Protein AF-A0A6A6SUR7-F1 (afdb_monomer_lite)

pLDDT: mean 76.6, std 25.68, range [27.95, 98.31]

Foldseek 3Di:
DDDDDDDDDDDDDDDDDDDDDDDDDDDDDDDPPDDDDDDDDDDDDDDDDDDDDDDDDDDDDDDPPDDPPPPPPPDDDDKCCCVQADALQAFQFLFFDDLLNCLLHVVNVLLAQLNLLLCVLQPNALVNSQVSNQVFFDMVPRDDSVNSNCSNVVNNVVCCVPPNDVVSVVSSVQNNPDDRNSSSVSSGDDCVNDVDHDWDWLVSSCRRTPDQQAQDDPVNNHDGLLSVLSVVCVVVVNGAISHPSVQCSVCVVVVHHRDSVVRPD

Secondary structure (DSSP, 8-state):
-------------------------------------------PPPP---------------------------PPPPPSHHHHS--TTBPPPSSPPPHHHHHHH-GGGGGSHHHHHHHHHTT--HHHHHHHHHHHB--SSPP-HHHHHHHHHHHHHHHHHHHHHHHHHHHHHHHHS--HHHHHHHTSPPTTT-S--B--BGGGGGTTB-SPPPTT-TTS-PPPHHHHHHHHHHHHT---BGGGHHHHHHHHHTTPPP-GGGG--

Radius of gyration: 29.99 Å; chains: 1; bounding box: 63×107×70 Å

Organism: NCBI:txid1314788

Structure (mmCIF, N/CA/C/O backbone):
data_AF-A0A6A6SUR7-F1
#
_entry.id   AF-A0A6A6SUR7-F1
#
loop_
_atom_site.group_PDB
_atom_site.id
_atom_site.type_symbol
_atom_site.label_atom_id
_atom_site.label_alt_id
_atom_site.label_comp_id
_atom_site.label_asym_id
_atom_site.label_entity_id
_atom_site.label_seq_id
_atom_site.pdbx_PDB_ins_code
_atom_site.Cartn_x
_atom_site.Cartn_y
_atom_site.Cartn_z
_atom_site.occupancy
_atom_site.B_iso_or_equiv
_atom_site.auth_seq_id
_atom_site.auth_comp_id
_atom_site.auth_asym_id
_atom_site.auth_atom_id
_atom_site.pdbx_PDB_model_num
ATOM 1 N N . MET A 1 1 ? -3.600 43.853 -17.451 1.00 30.23 1 MET A N 1
ATOM 2 C CA . MET A 1 1 ? -2.685 45.001 -17.247 1.00 30.23 1 MET A CA 1
ATOM 3 C C . MET A 1 1 ? -3.441 46.295 -17.520 1.00 30.23 1 MET A C 1
ATOM 5 O O . MET A 1 1 ? -4.141 46.298 -18.528 1.00 30.23 1 MET A O 1
ATOM 9 N N . PRO A 1 2 ? -3.202 47.405 -16.793 1.00 54.31 2 PRO A N 1
ATOM 10 C CA . PRO A 1 2 ? -2.783 47.576 -15.383 1.00 54.31 2 PRO A CA 1
ATOM 11 C C . PRO A 1 2 ? -3.701 48.668 -14.700 1.00 54.31 2 PRO A C 1
ATOM 13 O O . PRO A 1 2 ? -4.775 48.886 -15.262 1.00 54.31 2 PRO A O 1
ATOM 16 N N . PRO A 1 3 ? -3.429 49.311 -13.528 1.00 49.16 3 PRO A N 1
ATOM 17 C CA . PRO A 1 3 ? -2.159 49.893 -13.075 1.00 49.16 3 PRO A CA 1
ATOM 18 C C . PRO A 1 3 ? -1.630 49.372 -11.725 1.00 49.16 3 PRO A C 1
ATOM 20 O O . PRO A 1 3 ? -2.368 48.968 -10.832 1.00 49.16 3 PRO A O 1
ATOM 23 N N . ILE A 1 4 ? -0.303 49.430 -11.633 1.00 45.00 4 ILE A N 1
ATOM 24 C CA . ILE A 1 4 ? 0.562 49.256 -10.465 1.00 45.00 4 ILE A CA 1
ATOM 25 C C . ILE A 1 4 ? 0.838 50.656 -9.905 1.00 45.00 4 ILE A C 1
ATOM 27 O O . ILE A 1 4 ? 1.136 51.551 -10.693 1.00 45.00 4 ILE A O 1
ATOM 31 N N . GLU A 1 5 ? 0.831 50.823 -8.581 1.00 45.81 5 GLU A N 1
ATOM 32 C CA . GLU A 1 5 ? 1.456 51.966 -7.901 1.00 45.81 5 GLU A CA 1
ATOM 33 C C . GLU A 1 5 ? 2.236 51.529 -6.643 1.00 45.81 5 GLU A C 1
ATOM 35 O O . GLU A 1 5 ? 1.987 50.435 -6.130 1.00 45.81 5 GLU A O 1
ATOM 40 N N . PRO A 1 6 ? 3.242 52.318 -6.198 1.00 47.38 6 PRO A N 1
ATOM 41 C CA . PRO A 1 6 ? 4.489 51.753 -5.688 1.00 47.38 6 PRO A CA 1
ATOM 42 C C . PRO A 1 6 ? 4.927 52.255 -4.288 1.00 47.38 6 PRO A C 1
ATOM 44 O O . PRO A 1 6 ? 4.355 53.179 -3.722 1.00 47.38 6 PRO A O 1
ATOM 47 N N . LEU A 1 7 ? 6.057 51.689 -3.838 1.00 36.31 7 LEU A N 1
ATOM 48 C CA . LEU A 1 7 ? 7.043 52.175 -2.851 1.00 36.31 7 LEU A CA 1
ATOM 49 C C . LEU A 1 7 ? 6.748 52.066 -1.342 1.00 36.31 7 LEU A C 1
ATOM 51 O O . LEU A 1 7 ? 5.842 52.674 -0.788 1.00 36.31 7 LEU A O 1
ATOM 55 N N . GLY A 1 8 ? 7.690 51.404 -0.661 1.00 36.56 8 GLY A N 1
ATOM 56 C CA . GLY A 1 8 ? 7.877 51.434 0.788 1.00 36.56 8 GLY A CA 1
ATOM 57 C C . GLY A 1 8 ? 9.208 50.795 1.184 1.00 36.56 8 GLY A C 1
ATOM 58 O O . GLY A 1 8 ? 9.243 49.692 1.709 1.00 36.56 8 GLY A O 1
ATOM 59 N N . ASN A 1 9 ? 10.306 51.474 0.856 1.00 35.75 9 ASN A N 1
ATOM 60 C CA . ASN A 1 9 ? 11.684 51.097 1.163 1.00 35.75 9 ASN A CA 1
ATOM 61 C C . ASN A 1 9 ? 11.993 51.452 2.634 1.00 35.75 9 ASN A C 1
ATOM 63 O O . ASN A 1 9 ? 11.902 52.626 2.989 1.00 35.75 9 ASN A O 1
ATOM 67 N N . ILE A 1 10 ? 12.391 50.490 3.473 1.00 44.06 10 ILE A N 1
ATOM 68 C CA . ILE A 1 10 ? 13.053 50.770 4.758 1.00 44.06 10 ILE A CA 1
ATOM 69 C C . ILE A 1 10 ? 14.356 49.978 4.857 1.00 44.06 10 ILE A C 1
ATOM 71 O O . ILE A 1 10 ? 14.382 48.768 5.052 1.00 44.06 10 ILE A O 1
ATOM 75 N N . HIS A 1 11 ? 15.451 50.716 4.689 1.00 35.34 11 HIS A N 1
ATOM 76 C CA . HIS A 1 11 ? 16.795 50.333 5.093 1.00 35.34 11 HIS A CA 1
ATOM 77 C C . HIS A 1 11 ? 16.916 50.397 6.619 1.00 35.34 11 HIS A C 1
ATOM 79 O O . HIS A 1 11 ? 16.577 51.408 7.232 1.00 35.34 11 HIS A O 1
ATOM 85 N N . GLY A 1 12 ? 17.486 49.343 7.197 1.00 35.00 12 GLY A N 1
ATOM 86 C CA . GLY A 1 12 ? 17.946 49.269 8.579 1.00 35.00 12 GLY A CA 1
ATOM 87 C C . GLY A 1 12 ? 19.091 48.262 8.687 1.00 35.00 12 GLY A C 1
ATOM 88 O O . GLY A 1 12 ? 18.876 47.102 9.006 1.00 35.00 12 GLY A O 1
ATOM 89 N N . THR A 1 13 ? 20.291 48.733 8.348 1.00 34.69 13 THR A N 1
ATOM 90 C CA . THR A 1 13 ? 21.647 48.210 8.644 1.00 34.69 13 THR A CA 1
ATOM 91 C C . THR A 1 13 ? 21.785 47.790 10.123 1.00 34.69 13 THR A C 1
ATOM 93 O O . THR A 1 13 ? 21.131 48.420 10.948 1.00 34.69 13 THR A O 1
ATOM 96 N N . ASN A 1 14 ? 22.622 46.877 10.637 1.00 35.12 14 ASN A N 1
ATOM 97 C CA . ASN A 1 14 ? 23.914 46.218 10.318 1.00 35.12 14 ASN A CA 1
ATOM 98 C C . ASN A 1 14 ? 24.176 45.224 11.516 1.00 35.12 14 ASN A C 1
ATOM 100 O O . ASN A 1 14 ? 23.342 45.212 12.424 1.00 35.12 14 ASN A O 1
ATOM 104 N N . PRO A 1 15 ? 25.357 44.604 11.766 1.00 47.66 15 PRO A N 1
ATOM 105 C CA . PRO A 1 15 ? 26.336 43.880 10.938 1.00 47.66 15 PRO A CA 1
ATOM 106 C C . PRO A 1 15 ? 26.792 42.512 11.549 1.00 47.66 15 PRO A C 1
ATOM 108 O O . PRO A 1 15 ? 26.542 42.213 12.710 1.00 47.66 15 PRO A O 1
ATOM 111 N N . MET A 1 16 ? 27.596 41.776 10.764 1.00 30.48 16 MET A N 1
ATOM 112 C CA . MET A 1 16 ? 28.718 40.889 11.158 1.00 30.48 16 MET A CA 1
ATOM 113 C C . MET A 1 16 ? 28.482 39.658 12.059 1.00 30.48 16 MET A C 1
ATOM 115 O O . MET A 1 16 ? 28.334 39.777 13.268 1.00 30.48 16 MET A O 1
ATOM 119 N N . ALA A 1 17 ? 28.725 38.468 11.496 1.00 35.78 17 ALA A N 1
ATOM 120 C CA . ALA A 1 17 ? 29.928 37.696 11.838 1.00 35.78 17 ALA A CA 1
ATOM 121 C C . ALA A 1 17 ? 30.221 36.631 10.767 1.00 35.78 17 ALA A C 1
ATOM 123 O O . ALA A 1 17 ? 29.355 35.851 10.379 1.00 35.78 17 ALA A O 1
ATOM 124 N N . GLU A 1 18 ? 31.461 36.657 10.296 1.00 32.78 18 GLU A N 1
ATOM 125 C CA . GLU A 1 18 ? 32.098 35.718 9.382 1.00 32.78 18 GLU A CA 1
ATOM 126 C C . GLU A 1 18 ? 32.332 34.358 10.056 1.00 32.78 18 GLU A C 1
ATOM 128 O O . GLU A 1 18 ? 32.737 34.296 11.216 1.00 32.78 18 GLU A O 1
ATOM 133 N N . ALA A 1 19 ? 32.161 33.273 9.302 1.00 33.12 19 ALA A N 1
ATOM 134 C CA . ALA A 1 19 ? 32.898 32.032 9.513 1.00 33.12 19 ALA A CA 1
ATOM 135 C C . ALA A 1 19 ? 33.040 31.324 8.162 1.00 33.12 19 ALA A C 1
ATOM 137 O O . ALA A 1 19 ? 32.148 30.617 7.695 1.00 33.12 19 ALA A O 1
ATOM 138 N N . SER A 1 20 ? 34.174 31.589 7.525 1.00 31.66 20 SER A N 1
ATOM 139 C CA . SER A 1 20 ? 34.771 30.770 6.483 1.00 31.66 20 SER A CA 1
ATOM 140 C C . SER A 1 20 ? 35.063 29.370 7.025 1.00 31.66 20 SER A C 1
ATOM 142 O O . SER A 1 20 ? 35.647 29.219 8.098 1.00 31.66 20 SER A O 1
ATOM 144 N N . PHE A 1 21 ? 34.689 28.346 6.264 1.00 28.98 21 PHE A N 1
ATOM 145 C CA . PHE A 1 21 ? 35.245 27.008 6.415 1.00 28.98 21 PHE A CA 1
ATOM 146 C C . PHE A 1 21 ? 35.504 26.450 5.017 1.00 28.98 21 PHE A C 1
ATOM 148 O O . PHE A 1 21 ? 34.606 25.942 4.348 1.00 28.98 21 PHE A O 1
ATOM 155 N N . ASP A 1 22 ? 36.748 26.622 4.578 1.00 30.77 22 ASP A N 1
ATOM 156 C CA . ASP A 1 22 ? 37.361 25.814 3.535 1.00 30.77 22 ASP A CA 1
ATOM 157 C C . ASP A 1 22 ? 37.464 24.375 4.056 1.00 30.77 22 ASP A C 1
ATOM 159 O O . ASP A 1 22 ? 38.026 24.144 5.129 1.00 30.77 22 ASP A O 1
ATOM 163 N N . ILE A 1 23 ? 36.932 23.407 3.309 1.00 34.41 23 ILE A N 1
ATOM 164 C CA . ILE A 1 23 ? 37.369 22.014 3.418 1.00 34.41 23 ILE A CA 1
ATOM 165 C C . ILE A 1 23 ? 37.665 21.507 2.017 1.00 34.41 23 ILE A C 1
ATOM 167 O O . ILE A 1 23 ? 36.807 21.471 1.135 1.00 34.41 23 ILE A O 1
ATOM 171 N N . ASP A 1 24 ? 38.934 21.151 1.880 1.00 27.95 24 ASP A N 1
ATOM 172 C CA . ASP A 1 24 ? 39.594 20.592 0.725 1.00 27.95 24 ASP A CA 1
ATOM 173 C C . ASP A 1 24 ? 38.913 19.349 0.157 1.00 27.95 24 ASP A C 1
ATOM 175 O O . ASP A 1 24 ? 38.374 18.485 0.856 1.00 27.95 24 ASP A O 1
ATOM 179 N N . ALA A 1 25 ? 39.055 19.254 -1.161 1.00 31.06 25 ALA A N 1
ATOM 180 C CA . ALA A 1 25 ? 38.919 18.041 -1.931 1.00 31.06 25 ALA A CA 1
ATOM 181 C C . ALA A 1 25 ? 39.796 16.920 -1.349 1.00 31.06 25 ALA A C 1
ATOM 183 O O . ALA A 1 25 ? 41.019 17.037 -1.274 1.00 31.06 25 ALA A O 1
ATOM 184 N N . ALA A 1 26 ? 39.163 15.798 -1.022 1.00 31.09 26 ALA A N 1
ATOM 185 C CA . ALA A 1 26 ? 39.823 14.510 -0.931 1.00 31.09 26 ALA A CA 1
ATOM 186 C C . ALA A 1 26 ? 38.950 13.472 -1.636 1.00 31.09 26 ALA A C 1
ATOM 188 O O . ALA A 1 26 ? 37.818 13.187 -1.245 1.00 31.09 26 ALA A O 1
ATOM 189 N N . GLU A 1 27 ? 39.511 12.964 -2.722 1.00 32.00 27 GLU A N 1
ATOM 190 C CA . GLU A 1 27 ? 39.085 11.796 -3.469 1.00 32.00 27 GLU A CA 1
ATOM 191 C C . GLU A 1 27 ? 38.907 10.595 -2.530 1.00 32.00 27 GLU A C 1
ATOM 193 O O . GLU A 1 27 ? 39.762 10.325 -1.685 1.00 32.00 27 GLU A O 1
ATOM 198 N N . ASN A 1 28 ? 37.836 9.823 -2.718 1.00 31.53 28 ASN A N 1
ATOM 199 C CA . ASN A 1 28 ? 37.929 8.386 -2.505 1.00 31.53 28 ASN A CA 1
ATOM 200 C C . ASN A 1 28 ? 36.971 7.653 -3.449 1.00 31.53 28 ASN A C 1
ATOM 202 O O . ASN A 1 28 ? 35.756 7.605 -3.249 1.00 31.53 28 ASN A O 1
ATOM 206 N N . GLU A 1 29 ? 37.565 7.092 -4.498 1.00 30.48 29 GLU A N 1
ATOM 207 C CA . GLU A 1 29 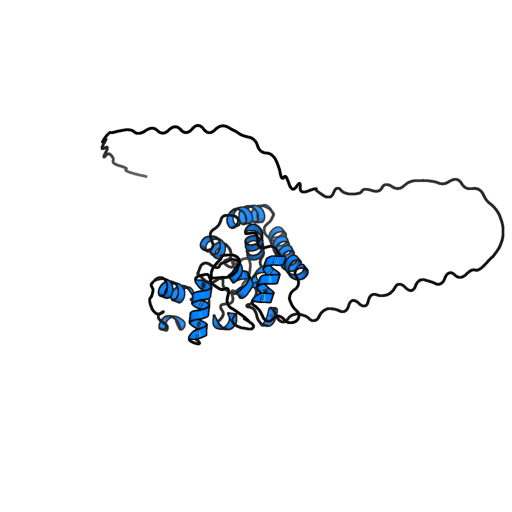? 37.070 5.928 -5.226 1.00 30.48 29 GLU A CA 1
ATOM 208 C C . GLU A 1 29 ? 36.681 4.859 -4.183 1.00 30.48 29 GLU A C 1
ATOM 210 O O . GLU A 1 29 ? 37.401 4.614 -3.224 1.00 30.48 29 GLU A O 1
ATOM 215 N N . SER A 1 30 ? 35.570 4.138 -4.247 1.00 31.64 30 SER A N 1
ATOM 216 C CA . SER A 1 30 ? 35.338 3.068 -5.210 1.00 31.64 30 SER A CA 1
ATOM 217 C C . SER A 1 30 ? 34.157 2.240 -4.683 1.00 31.64 30 SER A C 1
ATOM 219 O O . SER A 1 30 ? 34.233 1.709 -3.582 1.00 31.64 30 SER A O 1
ATOM 221 N N . ASN A 1 31 ? 33.068 2.120 -5.450 1.00 30.36 31 ASN A N 1
ATOM 222 C CA . ASN A 1 31 ? 32.375 0.841 -5.669 1.00 30.36 31 ASN A CA 1
ATOM 223 C C . ASN A 1 31 ? 31.350 1.002 -6.805 1.00 30.36 31 ASN A C 1
ATOM 225 O O . ASN A 1 31 ? 30.139 1.086 -6.599 1.00 30.36 31 ASN A O 1
ATOM 229 N N . SER A 1 32 ? 31.855 1.102 -8.032 1.00 29.17 32 SER A N 1
ATOM 230 C CA . SER A 1 32 ? 31.053 1.039 -9.247 1.00 29.17 32 SER A CA 1
ATOM 231 C C . SER A 1 32 ? 30.593 -0.405 -9.480 1.00 29.17 32 SER A C 1
ATOM 233 O O . SER A 1 32 ? 31.307 -1.239 -10.033 1.00 29.17 32 SER A O 1
ATOM 235 N N . GLY A 1 33 ? 29.362 -0.711 -9.073 1.00 28.16 33 GLY A N 1
ATOM 236 C CA . GLY A 1 33 ? 28.641 -1.890 -9.549 1.00 28.16 33 GLY A CA 1
ATOM 237 C C . GLY A 1 33 ? 28.252 -1.697 -11.014 1.00 28.16 33 GLY A C 1
ATOM 238 O O . GLY A 1 33 ? 27.150 -1.249 -11.315 1.00 28.16 33 GLY A O 1
ATOM 239 N N . VAL A 1 34 ? 29.187 -1.982 -11.920 1.00 32.12 34 VAL A N 1
ATOM 240 C CA . VAL A 1 34 ? 29.018 -1.892 -13.374 1.00 32.12 34 VAL A CA 1
ATOM 241 C C . VAL A 1 34 ? 27.892 -2.821 -13.841 1.00 32.12 34 VAL A C 1
ATOM 243 O O . VAL A 1 34 ? 27.975 -4.043 -13.720 1.00 32.12 34 VAL A O 1
ATOM 246 N N . TYR A 1 35 ? 26.852 -2.230 -14.429 1.00 35.50 35 TYR A N 1
ATOM 247 C CA . TYR A 1 35 ? 25.890 -2.919 -15.282 1.00 35.50 35 TYR A CA 1
ATOM 248 C C . TYR A 1 35 ? 26.589 -3.299 -16.593 1.00 35.50 35 TYR A C 1
ATOM 250 O O . TYR A 1 35 ? 27.027 -2.425 -17.337 1.00 35.50 35 TYR A O 1
ATOM 258 N N . VAL A 1 36 ? 26.712 -4.599 -16.871 1.00 36.09 36 VAL A N 1
ATOM 259 C CA . VAL A 1 36 ? 27.236 -5.111 -18.146 1.00 36.09 36 VAL A CA 1
ATOM 260 C C . VAL A 1 36 ? 26.054 -5.422 -19.074 1.00 36.09 36 VAL A C 1
ATOM 262 O O . VAL A 1 36 ? 25.271 -6.327 -18.765 1.00 36.09 36 VAL A O 1
ATOM 265 N N . PRO A 1 37 ? 25.902 -4.727 -20.216 1.00 34.62 37 PRO A N 1
ATOM 266 C CA . PRO A 1 37 ? 24.943 -5.104 -21.246 1.00 34.62 37 PRO A CA 1
ATOM 267 C C . PRO A 1 37 ? 25.367 -6.419 -21.908 1.00 34.62 37 PRO A C 1
ATOM 269 O O . PRO A 1 37 ? 26.531 -6.626 -22.249 1.00 34.62 37 PRO A O 1
ATOM 272 N N . ARG A 1 38 ? 24.412 -7.329 -22.096 1.00 37.56 38 ARG A N 1
ATOM 273 C CA . ARG A 1 38 ? 24.640 -8.627 -22.737 1.00 37.56 38 ARG A CA 1
ATOM 274 C C . ARG A 1 38 ? 24.727 -8.436 -24.254 1.00 37.56 38 ARG A C 1
ATOM 276 O O . ARG A 1 38 ? 23.695 -8.333 -24.912 1.00 37.56 38 ARG A O 1
ATOM 283 N N . GLU A 1 39 ? 25.945 -8.398 -24.791 1.00 33.00 39 GLU A N 1
ATOM 284 C CA . GLU A 1 39 ? 26.182 -8.432 -26.236 1.00 33.00 39 GLU A CA 1
ATOM 285 C C . GLU A 1 39 ? 25.735 -9.764 -26.860 1.00 33.00 39 GLU A C 1
ATOM 287 O O . GLU A 1 39 ? 25.848 -10.856 -26.293 1.00 33.00 39 GLU A O 1
ATOM 292 N N . SER A 1 40 ? 25.185 -9.616 -28.058 1.00 38.28 40 SER A N 1
ATOM 293 C CA . SER A 1 40 ? 24.730 -10.624 -29.004 1.00 38.28 40 SER A CA 1
ATOM 294 C C . SER A 1 40 ? 25.858 -11.554 -29.454 1.00 38.28 40 SER A C 1
ATOM 296 O O . SER A 1 40 ? 26.825 -11.107 -30.064 1.00 38.28 40 SER A O 1
ATOM 298 N N . PHE A 1 41 ? 25.692 -12.861 -29.241 1.00 34.91 41 PHE A N 1
ATOM 299 C CA . PHE A 1 41 ? 26.523 -13.867 -29.899 1.00 34.91 41 PHE A CA 1
ATOM 300 C C . PHE A 1 41 ? 25.950 -14.201 -31.275 1.00 34.91 41 PHE A C 1
ATOM 302 O O . PHE A 1 41 ? 24.988 -14.959 -31.402 1.00 34.91 41 PHE A O 1
ATOM 309 N N . ASP A 1 42 ? 26.584 -13.621 -32.286 1.00 38.25 42 ASP A N 1
ATOM 310 C CA . ASP A 1 42 ? 26.524 -14.039 -33.679 1.00 38.25 42 ASP A CA 1
ATOM 311 C C . ASP A 1 42 ? 27.524 -15.198 -33.861 1.00 38.25 42 ASP A C 1
ATOM 313 O O . ASP A 1 42 ? 28.715 -15.052 -33.572 1.00 38.25 42 ASP A O 1
ATOM 317 N N . VAL A 1 43 ? 27.056 -16.381 -34.270 1.00 37.44 43 VAL A N 1
ATOM 318 C CA . VAL A 1 43 ? 27.929 -17.532 -34.560 1.00 37.44 43 VAL A CA 1
ATOM 319 C C . VAL A 1 43 ? 27.748 -17.917 -36.018 1.00 37.44 43 VAL A C 1
ATOM 321 O O . VAL A 1 43 ? 26.838 -18.651 -36.402 1.00 37.44 43 VAL A O 1
ATOM 324 N N . SER A 1 44 ? 28.665 -17.386 -36.820 1.00 33.31 44 SER A N 1
ATOM 325 C CA . SER A 1 44 ? 28.880 -17.733 -38.217 1.00 33.31 44 SER A CA 1
ATOM 326 C C . SER A 1 44 ? 29.343 -19.190 -38.370 1.00 33.31 44 SER A C 1
ATOM 328 O O . SER A 1 44 ? 30.075 -19.739 -37.545 1.00 33.31 44 SER A O 1
ATOM 330 N N . SER A 1 45 ? 28.884 -19.818 -39.450 1.00 39.88 45 SER A N 1
ATOM 331 C CA . SER A 1 45 ? 29.156 -21.207 -39.842 1.00 39.88 45 SER A CA 1
ATOM 332 C C . SER A 1 45 ? 30.613 -21.435 -40.282 1.00 39.88 45 SER A C 1
ATOM 334 O O . SER A 1 45 ? 31.187 -20.553 -40.917 1.00 39.88 45 SER A O 1
ATOM 336 N N . PRO A 1 46 ? 31.187 -22.641 -40.109 1.00 43.00 46 PRO A N 1
ATOM 337 C CA . PRO A 1 46 ? 32.387 -23.051 -40.842 1.00 43.00 46 PRO A CA 1
ATOM 338 C C . PRO A 1 46 ? 32.052 -23.954 -42.054 1.00 43.00 46 PRO A C 1
ATOM 340 O O . PRO A 1 46 ? 31.217 -24.855 -41.924 1.00 43.00 46 PRO A O 1
ATOM 343 N N . PRO A 1 47 ? 32.707 -23.791 -43.225 1.00 39.69 47 PRO A N 1
ATOM 344 C CA . PRO A 1 47 ? 32.537 -24.695 -44.358 1.00 39.69 47 PRO A CA 1
ATOM 345 C C . PRO A 1 47 ? 33.658 -25.745 -44.519 1.00 39.69 47 PRO A C 1
ATOM 347 O O . PRO A 1 47 ? 34.836 -25.481 -44.310 1.00 39.69 47 PRO A O 1
ATOM 350 N N . ALA A 1 48 ? 33.206 -26.896 -45.030 1.00 34.94 48 ALA A N 1
ATOM 351 C CA . ALA A 1 48 ? 33.816 -27.858 -45.961 1.00 34.94 48 ALA A CA 1
ATOM 352 C C . ALA A 1 48 ? 35.001 -28.781 -45.563 1.00 34.94 48 ALA A C 1
ATOM 354 O O . ALA A 1 48 ? 36.110 -28.391 -45.225 1.00 34.94 48 ALA A O 1
ATOM 355 N N . THR A 1 49 ? 34.702 -30.069 -45.767 1.00 41.56 49 THR A N 1
ATOM 356 C CA . THR A 1 49 ? 35.467 -31.331 -45.715 1.00 41.56 49 THR A CA 1
ATOM 357 C C . THR A 1 49 ? 36.681 -31.452 -46.651 1.00 41.56 49 THR A C 1
ATOM 359 O O . THR A 1 49 ? 36.718 -30.785 -47.683 1.00 41.56 49 THR A O 1
ATOM 362 N N . PRO A 1 50 ? 37.482 -32.529 -46.475 1.00 41.97 50 PRO A N 1
ATOM 363 C CA . PRO A 1 50 ? 37.738 -33.427 -47.605 1.00 41.97 50 PRO A CA 1
ATOM 364 C C . PRO A 1 50 ? 37.429 -34.914 -47.326 1.00 41.97 50 PRO A C 1
ATOM 366 O O . PRO A 1 50 ? 37.529 -35.428 -46.216 1.00 41.97 50 PRO A O 1
ATOM 369 N N . SER A 1 51 ? 37.034 -35.588 -48.405 1.00 37.84 51 SER A N 1
ATOM 370 C CA . SER A 1 51 ? 36.587 -36.981 -48.543 1.00 37.84 51 SER A CA 1
ATOM 371 C C . SER A 1 51 ? 37.739 -37.924 -48.911 1.00 37.84 51 SER A C 1
ATOM 373 O O . SER A 1 51 ? 38.498 -37.571 -49.803 1.00 37.84 51 SER A O 1
ATOM 375 N N . MET A 1 52 ? 37.798 -39.146 -48.344 1.00 33.84 52 MET A N 1
ATOM 376 C CA . MET A 1 52 ? 38.160 -40.388 -49.070 1.00 33.84 52 MET A CA 1
ATOM 377 C C . MET A 1 52 ? 37.767 -41.688 -48.314 1.00 33.84 52 MET A C 1
ATOM 379 O O . MET A 1 52 ? 38.360 -42.081 -47.321 1.00 33.84 52 MET A O 1
ATOM 383 N N . ARG A 1 53 ? 36.744 -42.363 -48.862 1.00 39.34 53 ARG A N 1
ATOM 384 C CA . ARG A 1 53 ? 36.539 -43.814 -49.132 1.00 39.34 53 ARG A CA 1
ATOM 385 C C . ARG A 1 53 ? 37.382 -44.920 -48.432 1.00 39.34 53 ARG A C 1
ATOM 387 O O . ARG A 1 53 ? 38.548 -45.083 -48.762 1.00 39.34 53 ARG A O 1
ATOM 394 N N . LYS A 1 54 ? 36.664 -45.860 -47.771 1.00 34.34 54 LYS A N 1
ATOM 395 C CA . LYS A 1 54 ? 36.428 -47.315 -48.088 1.00 34.34 54 LYS A CA 1
ATOM 396 C C . LYS A 1 54 ? 36.601 -48.283 -46.890 1.00 34.34 54 LYS A C 1
ATOM 398 O O . LYS A 1 54 ? 37.714 -48.523 -46.454 1.00 34.34 54 LYS A O 1
ATOM 403 N N . GLY A 1 55 ? 35.528 -49.025 -46.563 1.00 31.73 55 GLY A N 1
ATOM 404 C CA . GLY A 1 55 ? 35.614 -50.484 -46.350 1.00 31.73 55 GLY A CA 1
ATOM 405 C C . GLY A 1 55 ? 35.182 -51.103 -45.004 1.00 31.73 55 GLY A C 1
ATOM 406 O O . GLY A 1 55 ? 35.952 -51.118 -44.062 1.00 31.73 55 GLY A O 1
ATOM 407 N N . LYS A 1 56 ? 34.045 -51.822 -45.056 1.00 33.41 56 LYS A N 1
ATOM 408 C CA . LYS A 1 56 ? 33.717 -53.122 -44.407 1.00 33.41 56 LYS A CA 1
ATOM 409 C C . LYS A 1 56 ? 33.318 -53.222 -42.908 1.00 33.41 56 LYS A C 1
ATOM 411 O O . LYS A 1 56 ? 34.146 -53.200 -42.018 1.00 33.41 56 LYS A O 1
ATOM 416 N N . LYS A 1 57 ? 32.046 -53.646 -42.763 1.00 36.09 57 LYS A N 1
ATOM 417 C CA . LYS A 1 57 ? 31.461 -54.716 -41.911 1.00 36.09 57 LYS A CA 1
ATOM 418 C C . LYS A 1 57 ? 31.322 -54.519 -40.385 1.00 36.09 57 LYS A C 1
ATOM 420 O O . LYS A 1 57 ? 32.260 -54.709 -39.635 1.00 36.09 57 LYS A O 1
ATOM 425 N N . SER A 1 58 ? 30.047 -54.381 -39.988 1.00 35.12 58 SER A N 1
ATOM 426 C CA . SER A 1 58 ? 29.338 -55.144 -38.939 1.00 35.12 58 SER A CA 1
ATOM 427 C C . SER A 1 58 ? 29.956 -55.229 -37.538 1.00 35.12 58 SER A C 1
ATOM 429 O O . SER A 1 58 ? 30.792 -56.092 -37.301 1.00 35.12 58 SER A O 1
ATOM 431 N N . PHE A 1 59 ? 29.348 -54.527 -36.577 1.00 38.38 59 PHE A N 1
ATOM 432 C CA . PHE A 1 59 ? 28.876 -55.151 -35.333 1.00 38.38 59 PHE A CA 1
ATOM 433 C C . PHE A 1 59 ? 27.751 -54.299 -34.727 1.00 38.38 59 PHE A C 1
ATOM 435 O O . PHE A 1 59 ? 27.914 -53.100 -34.513 1.00 38.38 59 PHE A O 1
ATOM 442 N N . MET A 1 60 ? 26.582 -54.908 -34.511 1.00 44.09 60 MET A N 1
ATOM 443 C CA . MET A 1 60 ? 25.490 -54.304 -33.753 1.00 44.09 60 MET A CA 1
ATOM 444 C C . MET A 1 60 ? 25.856 -54.356 -32.270 1.00 44.09 60 MET A C 1
ATOM 446 O O . MET A 1 60 ? 25.930 -55.435 -31.690 1.00 44.09 60 MET A O 1
ATOM 450 N N . THR A 1 61 ? 26.036 -53.197 -31.651 1.00 37.78 61 THR A N 1
ATOM 451 C CA . THR A 1 61 ? 25.937 -53.035 -30.200 1.00 37.78 61 THR A CA 1
ATOM 452 C C . THR A 1 61 ? 24.930 -51.925 -29.942 1.00 37.78 61 THR A C 1
ATOM 454 O O . THR A 1 61 ? 25.187 -50.738 -30.121 1.00 37.78 61 THR A O 1
ATOM 457 N N . SER A 1 62 ? 23.713 -52.344 -29.606 1.00 40.44 62 SER A N 1
ATOM 458 C CA . SER A 1 62 ? 22.628 -51.475 -29.171 1.00 40.44 62 SER A CA 1
ATOM 459 C C . SER A 1 62 ? 23.040 -50.759 -27.887 1.00 40.44 62 SER A C 1
ATOM 461 O O . SER A 1 62 ? 23.067 -51.369 -26.817 1.00 40.44 62 SER A O 1
ATOM 463 N N . THR A 1 63 ? 23.352 -49.472 -27.982 1.00 46.19 63 THR A N 1
ATOM 464 C CA . THR A 1 63 ? 23.427 -48.601 -26.812 1.00 46.19 63 THR A CA 1
ATOM 465 C C . THR A 1 63 ? 22.017 -48.451 -26.226 1.00 46.19 63 THR A C 1
ATOM 467 O O . THR A 1 63 ? 21.055 -48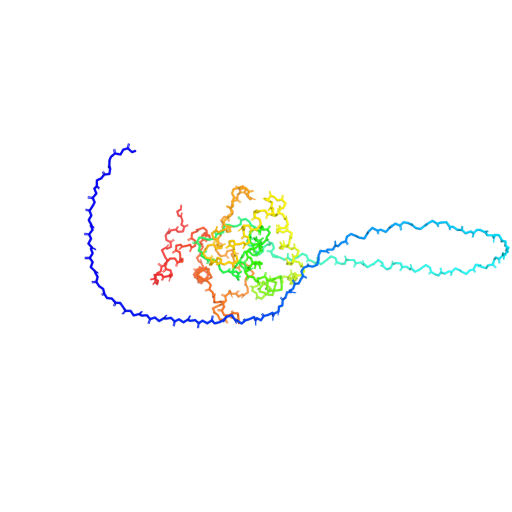.234 -26.975 1.00 46.19 63 THR A O 1
ATOM 470 N N . PRO A 1 64 ? 21.830 -48.615 -24.905 1.00 44.22 64 PRO A N 1
ATOM 471 C CA . PRO A 1 64 ? 20.527 -48.405 -24.300 1.00 44.22 64 PRO A CA 1
ATOM 472 C C . PRO A 1 64 ? 20.181 -46.920 -24.419 1.00 44.22 64 PRO A C 1
ATOM 474 O O . PRO A 1 64 ? 20.918 -46.058 -23.950 1.00 44.22 64 PRO A O 1
ATOM 477 N N . LYS A 1 65 ? 19.058 -46.624 -25.084 1.00 47.78 65 LYS A N 1
ATOM 478 C CA . LYS A 1 65 ? 18.470 -45.283 -25.131 1.00 47.78 65 LYS A CA 1
ATOM 479 C C . LYS A 1 65 ? 18.262 -44.807 -23.694 1.00 47.78 65 LYS A C 1
ATOM 481 O O . LYS A 1 65 ? 17.392 -45.336 -23.001 1.00 47.78 65 LYS A O 1
ATOM 486 N N . GLU A 1 66 ? 19.043 -43.820 -23.266 1.00 51.53 66 GLU A N 1
ATOM 487 C CA . GLU A 1 66 ? 18.783 -43.074 -22.040 1.00 51.53 66 GLU A CA 1
ATOM 488 C C . GLU A 1 66 ? 17.350 -42.547 -22.107 1.00 51.53 66 GLU A C 1
ATOM 490 O O . GLU A 1 66 ? 16.983 -41.724 -22.953 1.00 51.53 66 GLU A O 1
ATOM 495 N N . LYS A 1 67 ? 16.498 -43.104 -21.247 1.00 50.66 67 LYS A N 1
ATOM 496 C CA . LYS A 1 67 ? 15.141 -42.617 -21.051 1.00 50.66 67 LYS A CA 1
ATOM 497 C C . LYS A 1 67 ? 15.280 -41.206 -20.495 1.00 50.66 67 LYS A C 1
ATOM 499 O O . LYS A 1 67 ? 15.670 -41.047 -19.344 1.00 50.66 67 LYS A O 1
ATOM 504 N N . LYS A 1 68 ? 14.973 -40.192 -21.311 1.00 50.69 68 LYS A N 1
ATOM 505 C CA . LYS A 1 68 ? 14.781 -38.818 -20.837 1.00 50.69 68 LYS A CA 1
ATOM 506 C C . LYS A 1 68 ? 13.785 -38.880 -19.682 1.00 50.69 68 LYS A C 1
ATOM 508 O O . LYS A 1 68 ? 12.614 -39.192 -19.897 1.00 50.69 68 LYS A O 1
ATOM 513 N N . ALA A 1 69 ? 14.273 -38.667 -18.465 1.00 48.34 69 ALA A N 1
ATOM 514 C CA . ALA A 1 69 ? 13.431 -38.556 -17.294 1.00 48.34 69 ALA A CA 1
ATOM 515 C C . ALA A 1 69 ? 12.536 -37.334 -17.514 1.00 48.34 69 ALA A C 1
ATOM 517 O O . ALA A 1 69 ? 13.001 -36.197 -17.512 1.00 48.34 69 ALA A O 1
ATOM 518 N N . TYR A 1 70 ? 11.256 -37.577 -17.786 1.00 53.66 70 TYR A N 1
ATOM 519 C CA . TYR A 1 70 ? 10.245 -36.538 -17.709 1.00 53.66 70 TYR A CA 1
ATOM 520 C C . TYR A 1 70 ? 10.138 -36.162 -16.236 1.00 53.66 70 TYR A C 1
ATOM 522 O O . TYR A 1 70 ? 9.507 -36.871 -15.452 1.00 53.66 70 TYR A O 1
ATOM 530 N N . THR A 1 71 ? 10.806 -35.081 -15.842 1.00 52.59 71 THR A N 1
ATOM 531 C CA . THR A 1 71 ? 10.595 -34.476 -14.533 1.00 52.59 71 THR A CA 1
ATOM 532 C C . THR A 1 71 ? 9.139 -34.033 -14.497 1.00 52.59 71 THR A C 1
ATOM 534 O O . THR A 1 71 ? 8.759 -33.061 -15.151 1.00 52.59 71 THR A O 1
ATOM 537 N N . MET A 1 72 ? 8.299 -34.801 -13.804 1.00 51.28 72 MET A N 1
ATOM 538 C CA . MET A 1 72 ? 6.910 -34.442 -13.542 1.00 51.28 72 MET A CA 1
ATOM 539 C C . MET A 1 72 ? 6.937 -33.128 -12.758 1.00 51.28 72 MET A C 1
ATOM 541 O O . MET A 1 72 ? 7.245 -33.105 -11.568 1.00 51.28 72 MET A O 1
ATOM 545 N N . LEU A 1 73 ? 6.703 -32.014 -13.455 1.00 56.12 73 LEU A N 1
ATOM 546 C CA . LEU A 1 73 ? 6.541 -30.693 -12.859 1.00 56.12 73 LEU A CA 1
ATOM 547 C C . LEU A 1 73 ? 5.263 -30.722 -12.020 1.00 56.12 73 LEU A C 1
ATOM 549 O O . LEU A 1 73 ? 4.170 -30.445 -12.516 1.00 56.12 73 LEU A O 1
ATOM 553 N N . ASN A 1 74 ? 5.397 -31.084 -10.746 1.00 60.16 74 ASN A N 1
ATOM 554 C CA . ASN A 1 74 ? 4.322 -30.937 -9.778 1.00 60.16 74 ASN A CA 1
ATOM 555 C C . ASN A 1 74 ? 4.012 -29.443 -9.649 1.00 60.16 74 ASN A C 1
ATOM 557 O O . ASN A 1 74 ? 4.785 -28.677 -9.070 1.00 60.16 74 ASN A O 1
ATOM 561 N N . LYS A 1 75 ? 2.885 -29.020 -10.230 1.00 67.06 75 LYS A N 1
ATOM 562 C CA . LYS A 1 75 ? 2.373 -27.659 -10.066 1.00 67.06 75 LYS A CA 1
ATOM 563 C C . LYS A 1 75 ? 2.057 -27.461 -8.585 1.00 67.06 75 LYS A C 1
ATOM 565 O O . LYS A 1 75 ? 1.223 -28.170 -8.027 1.00 67.06 75 LYS A O 1
ATOM 570 N N . ARG A 1 76 ? 2.752 -26.518 -7.946 1.00 68.25 76 ARG A N 1
ATOM 571 C CA . ARG A 1 76 ? 2.490 -26.133 -6.555 1.00 68.25 76 ARG A CA 1
ATOM 572 C C . ARG A 1 76 ? 1.036 -25.673 -6.424 1.00 68.25 76 ARG A C 1
ATOM 574 O O . ARG A 1 76 ? 0.508 -25.037 -7.336 1.00 68.25 76 ARG A O 1
ATOM 581 N N . LYS A 1 77 ? 0.405 -25.984 -5.290 1.00 75.38 77 LYS A N 1
ATOM 582 C CA . LYS A 1 77 ? -0.937 -25.494 -4.957 1.00 75.38 77 LYS A CA 1
ATOM 583 C C . LYS A 1 77 ? -0.947 -23.961 -4.992 1.00 75.38 77 LYS A C 1
ATOM 585 O O . LYS A 1 77 ? -0.006 -23.327 -4.512 1.00 75.38 77 LYS A O 1
ATOM 590 N N . THR A 1 78 ? -1.988 -23.384 -5.582 1.00 78.12 78 THR A N 1
ATOM 591 C CA . THR A 1 78 ? -2.217 -21.936 -5.599 1.00 78.12 78 THR A CA 1
ATOM 592 C C . THR A 1 78 ? -2.380 -21.437 -4.163 1.00 78.12 78 THR A C 1
ATOM 594 O O . THR A 1 78 ? -3.081 -22.071 -3.376 1.00 78.12 78 THR A O 1
ATOM 597 N N . HIS A 1 79 ? -1.715 -20.336 -3.813 1.00 80.94 79 HIS A N 1
ATOM 598 C CA . HIS A 1 79 ? -1.842 -19.718 -2.491 1.00 80.94 79 HIS A CA 1
ATOM 599 C C . HIS A 1 79 ? -3.197 -19.015 -2.326 1.00 80.94 79 HIS A C 1
ATOM 601 O O . HIS A 1 79 ? -3.839 -18.643 -3.308 1.00 80.94 79 HIS A O 1
ATOM 607 N N . ASN A 1 80 ? -3.603 -18.785 -1.079 1.00 84.56 80 ASN A N 1
ATOM 608 C CA . ASN A 1 80 ? -4.861 -18.131 -0.699 1.00 84.56 80 ASN A CA 1
ATOM 609 C C . ASN A 1 80 ? -4.836 -16.585 -0.739 1.00 84.56 80 ASN A C 1
ATOM 611 O O . ASN A 1 80 ? -5.889 -15.976 -0.560 1.00 84.56 80 ASN A O 1
ATOM 615 N N . LEU A 1 81 ? -3.690 -15.943 -1.016 1.00 82.50 81 LEU A N 1
ATOM 616 C CA . LEU A 1 81 ? -3.527 -14.473 -0.970 1.00 82.50 81 LEU A CA 1
ATOM 617 C C . LEU A 1 81 ? -4.594 -13.680 -1.730 1.00 82.50 81 LEU A C 1
ATOM 619 O O . LEU A 1 81 ? -5.070 -12.667 -1.232 1.00 82.50 81 LEU A O 1
ATOM 623 N N . THR A 1 82 ? -4.987 -14.127 -2.926 1.00 80.50 82 THR A N 1
ATOM 624 C CA . THR A 1 82 ? -5.985 -13.415 -3.743 1.00 80.50 82 THR A CA 1
ATOM 625 C C . THR A 1 82 ? -7.354 -13.343 -3.063 1.00 80.50 82 THR A C 1
ATOM 627 O O . THR A 1 82 ? -8.111 -12.424 -3.336 1.00 80.50 82 THR A O 1
ATOM 630 N N . SER A 1 83 ? -7.667 -14.294 -2.178 1.00 82.81 83 SER A N 1
ATOM 631 C CA . SER A 1 83 ? -8.937 -14.333 -1.442 1.00 82.81 83 SER A CA 1
ATOM 632 C C . SER A 1 83 ? -8.890 -13.646 -0.077 1.00 82.81 83 SER A C 1
ATOM 634 O O . SER A 1 83 ? -9.938 -13.322 0.471 1.00 82.81 83 SER A O 1
ATOM 636 N N . THR A 1 84 ? -7.697 -13.449 0.491 1.00 90.19 84 THR A N 1
ATOM 637 C CA . THR A 1 84 ? -7.531 -12.888 1.842 1.00 90.19 84 THR A CA 1
ATOM 638 C C . THR A 1 84 ? -7.127 -11.423 1.834 1.00 90.19 84 THR A C 1
ATOM 640 O O . THR A 1 84 ? -7.313 -10.749 2.837 1.00 90.19 84 THR A O 1
ATOM 643 N N . LEU A 1 85 ? -6.547 -10.935 0.738 1.00 93.62 85 LEU A N 1
ATOM 644 C CA . LEU A 1 85 ? -6.100 -9.554 0.617 1.00 93.62 85 LEU A CA 1
ATOM 645 C C . LEU A 1 85 ? -7.019 -8.736 -0.288 1.00 93.62 85 LEU A C 1
ATOM 647 O O . LEU A 1 85 ? -7.633 -9.306 -1.195 1.00 93.62 85 LEU A O 1
ATOM 651 N N . PRO A 1 86 ? -7.052 -7.406 -0.099 1.00 94.88 86 PRO A N 1
ATOM 652 C CA . PRO A 1 86 ? -7.786 -6.496 -0.965 1.00 94.88 86 PRO A CA 1
ATOM 653 C C . PRO A 1 86 ? -7.475 -6.709 -2.448 1.00 94.88 86 PRO A C 1
ATOM 655 O O . PRO A 1 86 ? -6.345 -7.077 -2.793 1.00 94.88 86 PRO A O 1
ATOM 658 N N . PRO A 1 87 ? -8.443 -6.485 -3.346 1.00 95.50 87 PRO A N 1
ATOM 659 C CA . PRO A 1 87 ? -8.199 -6.438 -4.781 1.00 95.50 87 PRO A CA 1
ATOM 660 C C . PRO A 1 87 ? -7.102 -5.443 -5.198 1.00 95.50 87 PRO A C 1
ATOM 662 O O . PRO A 1 87 ? -6.712 -4.542 -4.465 1.00 95.50 87 PRO A O 1
ATOM 665 N N . VAL A 1 88 ? -6.604 -5.597 -6.430 1.00 96.12 88 VAL A N 1
ATOM 666 C CA . VAL A 1 88 ? -5.524 -4.758 -6.993 1.00 96.12 88 VAL A CA 1
ATOM 667 C C . VAL A 1 88 ? -5.897 -3.270 -7.053 1.00 96.12 88 VAL A C 1
ATOM 669 O O . VAL A 1 88 ? -5.033 -2.419 -6.857 1.00 96.12 88 VAL A O 1
ATOM 672 N N . PHE A 1 89 ? -7.168 -2.971 -7.334 1.00 96.50 89 PHE A N 1
ATOM 673 C CA . PHE A 1 89 ? -7.703 -1.616 -7.504 1.00 96.50 89 PHE A CA 1
ATOM 674 C C . PHE A 1 89 ? -8.538 -1.163 -6.300 1.00 96.50 89 PHE A C 1
ATOM 676 O O . PHE A 1 89 ? -9.494 -0.405 -6.439 1.00 96.50 89 PHE A O 1
ATOM 683 N N . THR A 1 90 ? -8.186 -1.645 -5.106 1.00 96.75 90 THR A N 1
ATOM 684 C CA . THR A 1 90 ? -8.714 -1.076 -3.866 1.00 96.75 90 THR A CA 1
ATOM 685 C C . THR A 1 90 ? -8.223 0.357 -3.693 1.00 96.75 90 THR A C 1
ATOM 687 O O . THR A 1 90 ? -7.055 0.653 -3.963 1.00 96.75 90 THR A O 1
ATOM 690 N N . GLN A 1 91 ? -9.114 1.233 -3.233 1.00 95.62 91 GLN A N 1
ATOM 691 C CA . GLN A 1 91 ? -8.821 2.635 -2.979 1.00 95.62 91 GLN A CA 1
ATOM 692 C C . GLN A 1 91 ? -7.588 2.800 -2.083 1.00 95.62 91 GLN A C 1
ATOM 694 O O . GLN A 1 91 ? -7.453 2.150 -1.047 1.00 95.62 91 GLN A O 1
ATOM 699 N N . VAL A 1 92 ? -6.683 3.693 -2.486 1.00 96.12 92 VAL A N 1
ATOM 700 C CA . VAL A 1 92 ? -5.559 4.095 -1.636 1.00 96.12 92 VAL A CA 1
ATOM 701 C C . VAL A 1 92 ? -6.107 5.036 -0.559 1.00 96.12 92 VAL A C 1
ATOM 703 O O . VAL A 1 92 ? -6.770 6.016 -0.911 1.00 96.12 92 VAL A O 1
ATOM 706 N N . PRO A 1 93 ? -5.880 4.753 0.735 1.00 96.25 93 PRO A N 1
ATOM 707 C CA . PRO A 1 93 ? -6.411 5.577 1.809 1.00 96.25 93 PRO A CA 1
ATOM 708 C C . PRO A 1 93 ? -5.801 6.981 1.786 1.00 96.25 93 PRO A C 1
ATOM 710 O O . PRO A 1 93 ? -4.629 7.156 1.459 1.00 96.25 93 PRO A O 1
ATOM 713 N N . ALA A 1 94 ? -6.585 7.983 2.187 1.00 94.62 94 ALA A N 1
ATOM 714 C CA . ALA A 1 94 ? -6.154 9.382 2.265 1.00 94.62 94 ALA A CA 1
ATOM 715 C C . ALA A 1 94 ? -5.301 9.674 3.519 1.00 94.62 94 ALA A C 1
ATOM 717 O O . ALA A 1 94 ? -5.512 10.665 4.215 1.00 94.62 94 ALA A O 1
ATOM 718 N N . VAL A 1 95 ? -4.361 8.782 3.833 1.00 95.88 95 VAL A N 1
ATOM 719 C CA . VAL A 1 95 ? -3.376 8.929 4.910 1.00 95.88 95 VAL A CA 1
ATOM 720 C C . VAL A 1 95 ? -2.030 8.381 4.438 1.00 95.88 95 VAL A C 1
ATOM 722 O O . VAL A 1 95 ? -2.024 7.448 3.634 1.00 95.88 95 VAL A O 1
ATOM 725 N N . PRO A 1 96 ? -0.892 8.901 4.931 1.00 96.00 96 PRO A N 1
ATOM 726 C CA . PRO A 1 96 ? 0.416 8.363 4.578 1.00 96.00 96 PRO A CA 1
ATOM 727 C C . PRO A 1 96 ? 0.517 6.876 4.931 1.00 96.00 96 PRO A C 1
ATOM 729 O O . PRO A 1 96 ? 0.249 6.480 6.068 1.00 96.00 96 PRO A O 1
ATOM 732 N N . LEU A 1 97 ? 0.905 6.070 3.945 1.00 96.44 97 LEU A N 1
ATOM 733 C CA . LEU A 1 97 ? 1.242 4.665 4.118 1.00 96.44 97 LEU A CA 1
ATOM 734 C C . LEU A 1 97 ? 2.753 4.515 4.170 1.00 96.44 97 LEU A C 1
ATOM 736 O O . LEU A 1 97 ? 3.449 5.074 3.326 1.00 96.44 97 LEU A O 1
ATOM 740 N N . THR A 1 98 ? 3.249 3.688 5.078 1.00 95.12 98 THR A N 1
ATOM 741 C CA . THR A 1 98 ? 4.622 3.180 5.011 1.00 95.12 98 THR A CA 1
ATOM 742 C C . THR A 1 98 ? 4.727 2.078 3.952 1.00 95.12 98 THR A C 1
ATOM 744 O O . THR A 1 98 ? 3.753 1.399 3.609 1.00 95.12 98 THR A O 1
ATOM 747 N N . ASP A 1 99 ? 5.938 1.820 3.465 1.00 95.50 99 ASP A N 1
ATOM 748 C CA . ASP A 1 99 ? 6.179 0.723 2.519 1.00 95.50 99 ASP A CA 1
ATOM 749 C C . ASP A 1 99 ? 5.829 -0.654 3.119 1.00 95.50 99 ASP A C 1
ATOM 751 O O . ASP A 1 99 ? 5.311 -1.536 2.428 1.00 95.50 99 ASP A O 1
ATOM 755 N N . LYS A 1 100 ? 6.026 -0.820 4.434 1.00 95.06 100 LYS A N 1
ATOM 756 C CA . LYS A 1 100 ? 5.636 -2.030 5.167 1.00 95.06 100 LYS A CA 1
ATOM 757 C C . LYS A 1 100 ? 4.121 -2.223 5.175 1.00 95.06 100 LYS A C 1
ATOM 759 O O . LYS A 1 100 ? 3.643 -3.331 4.931 1.00 95.06 100 LYS A O 1
ATOM 764 N N . GLU A 1 101 ? 3.358 -1.158 5.402 1.00 96.12 101 GLU A N 1
ATOM 765 C CA . GLU A 1 101 ? 1.892 -1.198 5.365 1.00 96.12 101 GLU A CA 1
ATOM 766 C C . GLU A 1 101 ? 1.366 -1.571 3.979 1.00 96.12 101 GLU A C 1
ATOM 768 O O . GLU A 1 101 ? 0.407 -2.337 3.879 1.00 96.12 101 GLU A O 1
ATOM 773 N N . ILE A 1 102 ? 2.023 -1.126 2.905 1.00 96.94 102 ILE A N 1
ATOM 774 C CA . ILE A 1 102 ? 1.677 -1.553 1.543 1.00 96.94 102 ILE A CA 1
ATOM 775 C C . ILE A 1 102 ? 1.860 -3.063 1.390 1.00 96.94 102 ILE A C 1
ATOM 777 O O . ILE A 1 102 ? 0.969 -3.739 0.874 1.00 96.94 102 ILE A O 1
ATOM 781 N N . VAL A 1 103 ? 2.985 -3.611 1.854 1.00 96.44 103 VAL A N 1
ATOM 782 C CA . VAL A 1 103 ? 3.245 -5.055 1.776 1.00 96.44 103 VAL A CA 1
ATOM 783 C C . VAL A 1 103 ? 2.232 -5.845 2.602 1.00 96.44 103 VAL A C 1
ATOM 785 O O . VAL A 1 103 ? 1.721 -6.861 2.131 1.00 96.44 103 VAL A O 1
ATOM 788 N N . VAL A 1 104 ? 1.910 -5.385 3.811 1.00 95.69 104 VAL A N 1
ATOM 789 C CA . VAL A 1 104 ? 1.022 -6.113 4.723 1.00 95.69 104 VAL A CA 1
ATOM 790 C C . VAL A 1 104 ? -0.442 -5.990 4.310 1.00 95.69 104 VAL A C 1
ATOM 792 O O . VAL A 1 104 ? -1.139 -7.003 4.271 1.00 95.69 104 VAL A O 1
ATOM 795 N N . TYR A 1 105 ? -0.937 -4.795 3.992 1.00 96.94 105 TYR A N 1
ATOM 796 C CA . TYR A 1 105 ? -2.361 -4.547 3.739 1.00 96.94 105 TYR A CA 1
ATOM 797 C C . TYR A 1 105 ? -2.743 -4.565 2.261 1.00 96.94 105 TYR A C 1
ATOM 799 O O . TYR A 1 105 ? -3.840 -5.005 1.933 1.00 96.94 105 TYR A O 1
ATOM 807 N N . PHE A 1 106 ? -1.839 -4.170 1.364 1.00 97.31 106 PHE A N 1
ATOM 808 C CA . PHE A 1 106 ? -2.142 -3.916 -0.048 1.00 97.31 106 PHE A CA 1
ATOM 809 C C . PHE A 1 106 ? -1.251 -4.718 -1.009 1.00 97.31 106 PHE A C 1
ATOM 811 O O . PHE A 1 106 ? -0.997 -4.296 -2.136 1.00 97.31 106 PHE A O 1
ATOM 818 N N . PHE A 1 107 ? -0.790 -5.909 -0.610 1.00 97.31 107 PHE A N 1
ATOM 819 C CA . PHE A 1 107 ? 0.143 -6.709 -1.416 1.00 97.31 107 PHE A CA 1
ATOM 820 C C . PHE A 1 107 ? -0.332 -6.962 -2.861 1.00 97.31 107 PHE A C 1
ATOM 822 O O . PHE A 1 107 ? 0.464 -7.053 -3.799 1.00 97.31 107 PHE A O 1
ATOM 829 N N . ASN A 1 108 ? -1.642 -7.109 -3.079 1.00 96.88 108 ASN A N 1
ATOM 830 C CA . ASN A 1 108 ? -2.174 -7.335 -4.422 1.00 96.88 108 ASN A CA 1
ATOM 831 C C . ASN A 1 108 ? -1.945 -6.128 -5.344 1.00 96.88 108 ASN A C 1
ATOM 833 O O . ASN A 1 108 ? -1.690 -6.338 -6.539 1.00 96.88 108 ASN A O 1
ATOM 837 N N . SER A 1 109 ? -1.920 -4.915 -4.788 1.00 97.31 109 SER A N 1
ATOM 838 C CA . SER A 1 109 ? -1.645 -3.658 -5.488 1.00 97.31 109 SER A CA 1
ATOM 839 C C . SER A 1 109 ? -0.232 -3.584 -6.061 1.00 97.31 109 SER A C 1
ATOM 841 O O . SER A 1 109 ? -0.019 -2.812 -6.984 1.00 97.31 109 SER A O 1
ATOM 843 N N . LEU A 1 110 ? 0.709 -4.454 -5.662 1.00 97.50 110 LEU A N 1
ATOM 844 C CA . LEU A 1 110 ? 2.011 -4.594 -6.345 1.00 97.50 110 LEU A CA 1
ATOM 845 C C . LEU A 1 110 ? 1.860 -5.026 -7.813 1.00 97.50 110 LEU A C 1
ATOM 847 O O . LEU A 1 110 ? 2.803 -4.939 -8.589 1.00 97.50 110 LEU A O 1
ATOM 851 N N . SER A 1 111 ? 0.680 -5.494 -8.226 1.00 96.62 111 SER A N 1
ATOM 852 C CA . SER A 1 111 ? 0.395 -5.733 -9.647 1.00 96.62 111 SER A CA 1
ATOM 853 C C . SER A 1 111 ? 0.258 -4.429 -10.449 1.00 96.62 111 SER A C 1
ATOM 855 O O . SER A 1 111 ? 0.291 -4.485 -11.679 1.00 96.62 111 SER A O 1
ATOM 857 N N . ARG A 1 112 ? 0.119 -3.279 -9.773 1.00 97.44 112 ARG A N 1
ATOM 858 C CA . ARG A 1 112 ? 0.181 -1.943 -10.368 1.00 97.44 112 ARG A CA 1
ATOM 859 C C . ARG A 1 112 ? 1.643 -1.495 -10.483 1.00 97.44 112 ARG A C 1
ATOM 861 O O . ARG A 1 112 ? 2.395 -1.643 -9.512 1.00 97.44 112 ARG A O 1
ATOM 868 N N . PRO A 1 113 ? 2.062 -0.934 -11.631 1.00 97.75 113 PRO A N 1
ATOM 869 C CA . PRO A 1 113 ? 3.461 -0.577 -11.859 1.00 97.75 113 PRO A CA 1
ATOM 870 C C . PRO A 1 113 ? 3.989 0.442 -10.840 1.00 97.75 113 PRO A C 1
ATOM 872 O O . PRO A 1 113 ? 5.043 0.213 -10.255 1.00 97.75 113 PRO A O 1
ATOM 875 N N . ILE A 1 114 ? 3.213 1.489 -10.541 1.00 97.88 114 ILE A N 1
ATOM 876 C CA . ILE A 1 114 ? 3.598 2.555 -9.604 1.00 97.88 114 ILE A CA 1
ATOM 877 C C . ILE A 1 114 ? 3.900 2.053 -8.189 1.00 97.88 114 ILE A C 1
ATOM 879 O O . ILE A 1 114 ? 4.879 2.465 -7.574 1.00 97.88 114 ILE A O 1
ATOM 883 N N . VAL A 1 115 ? 3.116 1.091 -7.700 1.00 98.25 115 VAL A N 1
ATOM 884 C CA . VAL A 1 115 ? 3.293 0.511 -6.362 1.00 98.25 115 VAL A CA 1
ATOM 885 C C . VAL A 1 115 ? 4.557 -0.348 -6.308 1.00 98.25 115 VAL A C 1
ATOM 887 O O . VAL A 1 115 ? 5.312 -0.289 -5.340 1.00 98.25 115 VAL A O 1
ATOM 890 N N . SER A 1 116 ? 4.822 -1.124 -7.364 1.00 98.31 116 SER A N 1
ATOM 891 C CA . SER A 1 116 ? 6.064 -1.901 -7.468 1.00 98.31 116 SER A CA 1
ATOM 892 C C . SER A 1 116 ? 7.304 -1.014 -7.581 1.00 98.31 116 SER A C 1
ATOM 894 O O . SER A 1 116 ? 8.315 -1.325 -6.952 1.00 98.31 116 SER A O 1
ATOM 896 N N . ILE A 1 117 ? 7.233 0.076 -8.355 1.00 98.19 117 ILE A N 1
ATOM 897 C CA . ILE A 1 117 ? 8.334 1.041 -8.497 1.00 98.19 117 ILE A CA 1
ATOM 898 C C . ILE A 1 117 ? 8.622 1.702 -7.151 1.00 98.19 117 ILE A C 1
ATOM 900 O O . ILE A 1 117 ? 9.773 1.687 -6.728 1.00 98.19 117 ILE A O 1
ATOM 904 N N . ARG A 1 118 ? 7.588 2.171 -6.437 1.00 97.81 118 ARG A N 1
ATOM 905 C CA . ARG A 1 118 ? 7.737 2.769 -5.101 1.00 97.81 118 ARG A CA 1
ATOM 906 C C . ARG A 1 118 ? 8.550 1.884 -4.170 1.00 97.81 118 ARG A C 1
ATOM 908 O O . ARG A 1 118 ? 9.528 2.345 -3.594 1.00 97.81 118 ARG A O 1
ATOM 915 N N . LEU A 1 119 ? 8.154 0.618 -4.034 1.00 97.62 119 LEU A N 1
ATOM 916 C CA . LEU A 1 119 ? 8.856 -0.312 -3.155 1.00 97.62 119 LEU A CA 1
ATOM 917 C C . LEU A 1 119 ? 10.321 -0.480 -3.588 1.00 97.62 119 LEU A C 1
ATOM 919 O O . LEU A 1 119 ? 11.223 -0.391 -2.761 1.00 97.62 119 LEU A O 1
ATOM 923 N N . TYR A 1 120 ? 10.579 -0.673 -4.881 1.00 97.12 120 TYR A N 1
ATOM 924 C CA . TYR A 1 120 ? 11.937 -0.912 -5.375 1.00 97.12 120 TYR A CA 1
ATOM 925 C C . TYR A 1 120 ? 12.862 0.297 -5.198 1.00 97.12 120 TYR A C 1
ATOM 927 O O . TYR A 1 120 ? 13.985 0.117 -4.727 1.00 97.12 120 TYR A O 1
ATOM 935 N N . GLU A 1 121 ? 12.396 1.504 -5.523 1.00 97.06 121 GLU A N 1
ATOM 936 C CA . GLU A 1 121 ? 13.189 2.734 -5.360 1.00 97.06 121 GLU A CA 1
ATOM 937 C C . GLU A 1 121 ? 13.498 3.035 -3.895 1.00 97.06 121 GLU A C 1
ATOM 939 O O . GLU A 1 121 ? 14.548 3.584 -3.574 1.00 97.06 121 GLU A O 1
ATOM 944 N N . ARG A 1 122 ? 12.634 2.577 -2.988 1.00 95.06 122 ARG A N 1
ATOM 945 C CA . ARG A 1 122 ? 12.789 2.747 -1.540 1.00 95.06 122 ARG A CA 1
ATOM 946 C C . ARG A 1 122 ? 13.468 1.549 -0.869 1.00 95.06 122 ARG A C 1
ATOM 948 O O . ARG A 1 122 ? 13.344 1.334 0.336 1.00 95.06 122 ARG A O 1
ATOM 955 N N . GLY A 1 123 ? 14.181 0.730 -1.645 1.00 94.31 123 GLY A N 1
ATOM 956 C CA . GLY A 1 123 ? 15.017 -0.361 -1.134 1.00 94.31 123 GLY A CA 1
ATOM 957 C C . GLY A 1 123 ? 14.268 -1.639 -0.733 1.00 94.31 123 GLY A C 1
ATOM 958 O O . GLY A 1 123 ? 14.859 -2.539 -0.128 1.00 94.31 123 GLY A O 1
ATOM 959 N N . TRP A 1 124 ? 12.986 -1.778 -1.076 1.00 95.12 124 TRP A N 1
ATOM 960 C CA . TRP A 1 124 ? 12.215 -3.000 -0.835 1.00 95.12 124 TRP A CA 1
ATOM 961 C C . TRP A 1 124 ? 12.390 -4.002 -1.974 1.00 95.12 124 TRP A C 1
ATOM 963 O O .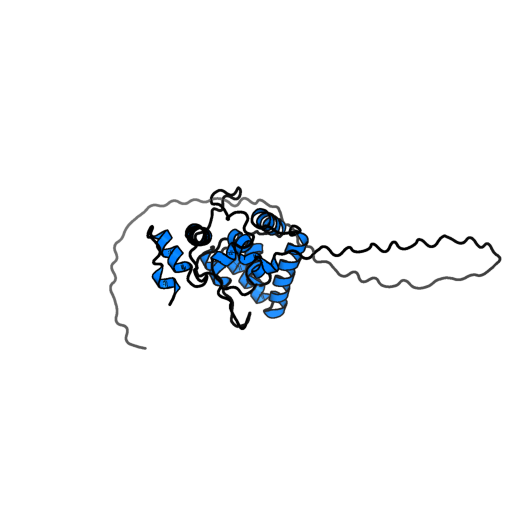 TRP A 1 124 ? 11.624 -4.061 -2.936 1.00 95.12 124 TRP A O 1
ATOM 973 N N . GLY A 1 125 ? 13.409 -4.848 -1.834 1.00 94.88 125 GLY A N 1
ATOM 974 C CA . GLY A 1 125 ? 13.618 -5.984 -2.726 1.00 94.88 125 GLY A CA 1
ATOM 975 C C . GLY A 1 125 ? 12.645 -7.154 -2.470 1.00 94.88 125 GLY A C 1
ATOM 976 O O . GLY A 1 125 ? 12.060 -7.266 -1.389 1.00 94.88 125 GLY A O 1
ATOM 977 N N . PRO A 1 126 ? 12.534 -8.113 -3.413 1.00 96.19 126 PRO A N 1
ATOM 978 C CA . PRO A 1 126 ? 11.652 -9.280 -3.291 1.00 96.19 126 PRO A CA 1
ATOM 979 C C . PRO A 1 126 ? 11.857 -10.134 -2.042 1.00 96.19 126 PRO A C 1
ATOM 981 O O . PRO A 1 126 ? 10.916 -10.785 -1.600 1.00 96.19 126 PRO A O 1
ATOM 984 N N . ALA A 1 127 ? 13.079 -10.178 -1.503 1.00 95.81 127 ALA A N 1
ATOM 985 C CA . ALA A 1 127 ? 13.363 -10.892 -0.263 1.00 95.81 127 ALA A CA 1
ATOM 986 C C . ALA A 1 127 ? 12.626 -10.240 0.911 1.00 95.81 127 ALA A C 1
ATOM 988 O O . ALA A 1 127 ? 11.777 -10.889 1.509 1.00 95.81 127 ALA A O 1
ATOM 989 N N . ARG A 1 128 ? 12.859 -8.941 1.139 1.00 95.62 128 ARG A N 1
ATOM 990 C CA . ARG A 1 128 ? 12.222 -8.173 2.215 1.00 95.62 128 ARG A CA 1
ATOM 991 C C . ARG A 1 128 ? 10.700 -8.189 2.100 1.00 95.62 128 ARG A C 1
ATOM 993 O O . ARG A 1 128 ? 10.027 -8.526 3.062 1.00 95.62 128 ARG A O 1
ATOM 1000 N N . ILE A 1 129 ? 10.164 -7.930 0.903 1.00 96.62 129 ILE A N 1
ATOM 1001 C CA . ILE A 1 129 ? 8.713 -7.971 0.658 1.00 96.62 129 ILE A CA 1
ATOM 1002 C C . ILE A 1 129 ? 8.136 -9.344 1.022 1.00 96.62 129 ILE A C 1
ATOM 1004 O O . ILE A 1 129 ? 7.115 -9.433 1.695 1.00 96.62 129 ILE A O 1
ATOM 1008 N N . CYS A 1 130 ? 8.768 -10.424 0.558 1.00 96.44 130 CYS A N 1
ATOM 1009 C CA . CYS A 1 130 ? 8.266 -11.775 0.780 1.00 96.44 130 CYS A CA 1
ATOM 1010 C C . CYS A 1 130 ? 8.358 -12.201 2.247 1.00 96.44 130 CYS A C 1
ATOM 1012 O O . CYS A 1 130 ? 7.442 -12.861 2.733 1.00 96.44 130 CYS A O 1
ATOM 1014 N N . ASP A 1 131 ? 9.454 -11.856 2.919 1.00 95.19 131 ASP A N 1
ATOM 1015 C CA . ASP A 1 131 ? 9.676 -12.193 4.321 1.00 95.19 131 ASP A CA 1
ATOM 1016 C C . ASP A 1 131 ? 8.646 -11.437 5.184 1.00 95.19 131 ASP A C 1
ATOM 1018 O O . ASP A 1 131 ? 7.831 -12.074 5.848 1.00 95.19 131 ASP A O 1
ATOM 1022 N N . THR A 1 132 ? 8.517 -10.113 5.012 1.00 94.50 132 THR A N 1
ATOM 1023 C CA . THR A 1 132 ? 7.471 -9.305 5.668 1.00 94.50 132 THR A CA 1
ATOM 1024 C C . THR A 1 132 ? 6.061 -9.830 5.387 1.00 94.50 132 THR A C 1
ATOM 1026 O O . THR A 1 132 ? 5.235 -9.929 6.292 1.00 94.50 132 THR A O 1
ATOM 1029 N N . LEU A 1 133 ? 5.751 -10.184 4.140 1.00 95.50 133 LEU A N 1
ATOM 1030 C CA . LEU A 1 133 ? 4.426 -10.692 3.803 1.00 95.50 133 LEU A CA 1
ATOM 1031 C C . LEU A 1 133 ? 4.115 -11.999 4.553 1.00 95.50 133 LEU A C 1
ATOM 1033 O O . LEU A 1 133 ? 3.032 -12.125 5.121 1.00 95.50 133 LEU A O 1
ATOM 1037 N N . ASN A 1 134 ? 5.044 -12.958 4.560 1.00 95.44 134 ASN A N 1
ATOM 1038 C CA . ASN A 1 134 ? 4.853 -14.243 5.238 1.00 95.44 134 ASN A CA 1
ATOM 1039 C C . ASN A 1 134 ? 4.835 -14.106 6.771 1.00 95.44 134 ASN A C 1
ATOM 1041 O O . ASN A 1 134 ? 4.137 -14.873 7.427 1.00 95.44 134 ASN A O 1
ATOM 1045 N N . ASP A 1 135 ? 5.550 -13.129 7.333 1.00 94.31 135 ASP A N 1
ATOM 1046 C CA . ASP A 1 135 ? 5.589 -12.890 8.781 1.00 94.31 135 ASP A CA 1
ATOM 1047 C C . ASP A 1 135 ? 4.291 -12.271 9.316 1.00 94.31 135 ASP A C 1
ATOM 1049 O O . ASP A 1 135 ? 3.918 -12.487 10.471 1.00 94.31 135 ASP A O 1
ATOM 1053 N N . HIS A 1 136 ? 3.596 -11.487 8.488 1.00 94.44 136 HIS A N 1
ATOM 1054 C CA . HIS A 1 136 ? 2.394 -10.756 8.892 1.00 94.44 136 HIS A CA 1
ATOM 1055 C C . HIS A 1 136 ? 1.088 -11.392 8.393 1.00 94.44 136 HIS A C 1
ATOM 1057 O O . HIS A 1 136 ? 0.015 -11.042 8.894 1.00 94.44 136 HIS A O 1
ATOM 1063 N N . ARG A 1 137 ? 1.131 -12.327 7.431 1.00 95.06 137 ARG A N 1
ATOM 1064 C CA . ARG A 1 137 ? -0.063 -12.944 6.830 1.00 95.06 137 ARG A CA 1
ATOM 1065 C C . ARG A 1 137 ? -0.038 -14.468 6.877 1.00 95.06 137 ARG A C 1
ATOM 1067 O O . ARG A 1 137 ? 0.958 -15.114 6.574 1.00 95.06 137 ARG A O 1
ATOM 1074 N N . ALA A 1 138 ? -1.203 -15.050 7.150 1.00 93.69 138 ALA A N 1
ATOM 1075 C CA . ALA A 1 138 ? -1.421 -16.491 7.129 1.00 93.69 138 ALA A CA 1
ATOM 1076 C C . ALA A 1 138 ? -1.589 -16.990 5.680 1.00 93.69 138 ALA A C 1
ATOM 1078 O O . ALA A 1 138 ? -2.701 -17.041 5.139 1.00 93.69 138 ALA A O 1
ATOM 1079 N N . ILE A 1 139 ? -0.470 -17.341 5.041 1.00 91.50 139 ILE A N 1
ATOM 1080 C CA . ILE A 1 139 ? -0.418 -17.730 3.626 1.00 91.50 139 ILE A CA 1
ATOM 1081 C C . ILE A 1 139 ? -0.069 -19.208 3.495 1.00 91.50 139 ILE A C 1
ATOM 1083 O O . ILE A 1 139 ? 1.015 -19.635 3.888 1.00 91.50 139 ILE A O 1
ATOM 1087 N N . GLU A 1 140 ? -0.956 -19.974 2.862 1.00 89.31 140 GLU A N 1
ATOM 1088 C CA . GLU A 1 140 ? -0.754 -21.404 2.632 1.00 89.31 140 GLU A CA 1
ATOM 1089 C C . GLU A 1 140 ? -0.904 -21.749 1.136 1.00 89.31 140 GLU A C 1
ATOM 1091 O O . GLU A 1 140 ? -1.981 -21.550 0.560 1.00 89.31 140 GLU A O 1
ATOM 1096 N N . PRO A 1 141 ? 0.143 -22.290 0.479 1.00 90.12 141 PRO A N 1
ATOM 1097 C CA . PRO A 1 141 ? 1.508 -22.456 0.990 1.00 90.12 141 PRO A CA 1
ATOM 1098 C C . PRO A 1 141 ? 2.271 -21.116 1.025 1.00 90.12 141 PRO A C 1
ATOM 1100 O O . PRO A 1 141 ? 1.925 -20.228 0.239 1.00 90.12 141 PRO A O 1
ATOM 1103 N N . PRO A 1 142 ? 3.354 -20.982 1.824 1.00 91.50 142 PRO A N 1
ATOM 1104 C CA . PRO A 1 142 ? 4.082 -19.722 1.979 1.00 91.50 142 PRO A CA 1
ATOM 1105 C C . PRO A 1 142 ? 4.464 -19.079 0.648 1.00 91.50 142 PRO A C 1
ATOM 1107 O O . PRO A 1 142 ? 4.847 -19.772 -0.317 1.00 91.50 142 PRO A O 1
ATOM 1110 N N . TYR A 1 143 ? 4.374 -17.753 0.590 1.00 93.88 143 TYR A N 1
ATOM 1111 C CA . TYR A 1 143 ? 4.747 -17.000 -0.595 1.00 93.88 143 TYR A CA 1
ATOM 1112 C C . TYR A 1 143 ? 6.254 -17.115 -0.841 1.00 93.88 143 TYR A C 1
ATOM 1114 O O . TYR A 1 143 ? 7.037 -17.252 0.096 1.00 93.88 143 TYR A O 1
ATOM 1122 N N . LEU A 1 144 ? 6.670 -17.122 -2.110 1.00 94.12 144 LEU A N 1
ATOM 1123 C CA . LEU A 1 144 ? 8.075 -17.324 -2.476 1.00 94.12 144 LEU A CA 1
ATOM 1124 C C . LEU A 1 144 ? 8.681 -16.045 -3.027 1.00 94.12 144 LEU A C 1
ATOM 1126 O O . LEU A 1 144 ? 8.075 -15.370 -3.861 1.00 94.12 144 LEU A O 1
ATOM 1130 N N . ARG A 1 145 ? 9.948 -15.808 -2.680 1.00 95.56 145 ARG A N 1
ATOM 1131 C CA . ARG A 1 145 ? 10.745 -14.672 -3.166 1.00 95.56 145 ARG A CA 1
ATOM 1132 C C . ARG A 1 145 ? 10.767 -14.580 -4.693 1.00 95.56 145 ARG A C 1
ATOM 1134 O O . ARG A 1 145 ? 10.569 -13.504 -5.247 1.00 95.56 145 ARG A O 1
ATOM 1141 N N . ASN A 1 146 ? 10.915 -15.710 -5.390 1.00 94.94 146 ASN A N 1
ATOM 1142 C CA . ASN A 1 146 ? 10.889 -15.741 -6.858 1.00 94.94 146 ASN A CA 1
ATOM 1143 C C . ASN A 1 146 ? 9.518 -15.337 -7.417 1.00 94.94 146 ASN A C 1
ATOM 1145 O O . ASN A 1 146 ? 9.447 -14.603 -8.398 1.00 94.94 146 ASN A O 1
ATOM 1149 N N . THR A 1 147 ? 8.428 -15.774 -6.781 1.00 93.56 147 THR A N 1
ATOM 1150 C CA . THR A 1 147 ? 7.067 -15.369 -7.161 1.00 93.56 147 THR A CA 1
ATOM 1151 C C . THR A 1 147 ? 6.854 -13.874 -6.920 1.00 93.56 147 THR A C 1
ATOM 1153 O O . THR A 1 147 ? 6.267 -13.204 -7.767 1.00 93.56 147 THR A O 1
ATOM 1156 N N . CYS A 1 148 ? 7.382 -13.334 -5.818 1.00 95.94 148 CYS A N 1
ATOM 1157 C CA . CYS A 1 148 ? 7.382 -11.897 -5.542 1.00 95.94 148 CYS A CA 1
ATOM 1158 C C . CYS A 1 148 ? 8.130 -11.108 -6.619 1.00 95.94 148 CYS A C 1
ATOM 1160 O O . CYS A 1 148 ? 7.568 -10.183 -7.197 1.00 95.94 148 CYS A O 1
ATOM 1162 N N . SER A 1 149 ? 9.356 -11.526 -6.941 1.00 96.94 149 SER A N 1
ATOM 1163 C CA . SER A 1 149 ? 10.177 -10.897 -7.978 1.00 96.94 149 SER A CA 1
ATOM 1164 C C . SER A 1 149 ? 9.455 -10.868 -9.325 1.00 96.94 149 SER A C 1
ATOM 1166 O O . SER A 1 149 ? 9.335 -9.814 -9.944 1.00 96.94 149 SER A O 1
ATOM 1168 N N . VAL A 1 150 ? 8.877 -12.000 -9.746 1.00 97.00 150 VAL A N 1
ATOM 1169 C CA . VAL A 1 150 ? 8.110 -12.073 -10.997 1.00 97.00 150 VAL A CA 1
ATOM 1170 C C . VAL A 1 150 ? 6.902 -11.133 -10.974 1.00 97.00 150 VAL A C 1
ATOM 1172 O O . VAL A 1 150 ? 6.672 -10.458 -11.976 1.00 97.00 150 VAL A O 1
ATOM 1175 N N . LYS A 1 151 ? 6.154 -11.046 -9.863 1.00 96.19 151 LYS A N 1
ATOM 1176 C CA . LYS A 1 151 ? 5.003 -10.134 -9.727 1.00 96.19 151 LYS A CA 1
ATOM 1177 C C . LYS A 1 151 ? 5.427 -8.678 -9.945 1.00 96.19 151 LYS A C 1
ATOM 1179 O O . LYS A 1 151 ? 4.867 -8.026 -10.825 1.00 96.19 151 LYS A O 1
ATOM 1184 N N . CYS A 1 152 ? 6.445 -8.211 -9.222 1.00 97.81 152 CYS A N 1
ATOM 1185 C CA . CYS A 1 152 ? 6.895 -6.821 -9.301 1.00 97.81 152 CYS A CA 1
ATOM 1186 C C . CYS A 1 152 ? 7.525 -6.492 -10.661 1.00 97.81 152 CYS A C 1
ATOM 1188 O O . CYS A 1 152 ? 7.147 -5.515 -11.300 1.00 97.81 152 CYS A O 1
ATOM 1190 N N . VAL A 1 153 ? 8.427 -7.343 -11.164 1.00 97.81 153 VAL A N 1
ATOM 1191 C CA . VAL A 1 153 ? 9.086 -7.125 -12.465 1.00 97.81 153 VAL A CA 1
ATOM 1192 C C . VAL A 1 153 ? 8.073 -7.128 -13.609 1.00 97.81 153 VAL A C 1
ATOM 1194 O O . VAL A 1 153 ? 8.190 -6.330 -14.535 1.00 97.81 153 VAL A O 1
ATOM 1197 N N . THR A 1 154 ? 7.063 -8.001 -13.557 1.00 98.31 154 THR A N 1
ATOM 1198 C CA . THR A 1 154 ? 6.004 -8.023 -14.577 1.00 98.31 154 THR A CA 1
ATOM 1199 C C . THR A 1 154 ? 5.158 -6.753 -14.526 1.00 98.31 154 THR A C 1
ATOM 1201 O O . THR A 1 154 ? 4.826 -6.222 -15.581 1.00 98.31 154 THR A O 1
ATOM 1204 N N . ALA A 1 155 ? 4.831 -6.247 -13.332 1.00 97.94 155 ALA A N 1
ATOM 1205 C CA . ALA A 1 155 ? 4.126 -4.976 -13.186 1.00 97.94 155 ALA A CA 1
ATOM 1206 C C . ALA A 1 155 ? 4.956 -3.816 -13.758 1.00 97.94 155 ALA A C 1
ATOM 1208 O O . ALA A 1 155 ? 4.476 -3.101 -14.628 1.00 97.94 155 ALA A O 1
ATOM 1209 N N . ILE A 1 156 ? 6.226 -3.690 -13.369 1.00 98.19 156 ILE A N 1
ATOM 1210 C CA . ILE A 1 156 ? 7.124 -2.636 -13.871 1.00 98.19 156 ILE A CA 1
ATOM 1211 C C . ILE A 1 156 ? 7.224 -2.675 -15.403 1.00 98.19 156 ILE A C 1
ATOM 1213 O O . ILE A 1 156 ? 7.039 -1.654 -16.058 1.00 98.19 156 ILE A O 1
ATOM 1217 N N . ARG A 1 157 ? 7.428 -3.863 -15.992 1.00 98.31 157 ARG A N 1
ATOM 1218 C CA . ARG A 1 157 ? 7.467 -4.028 -17.456 1.00 98.31 157 ARG A CA 1
ATOM 1219 C C . ARG A 1 157 ? 6.170 -3.591 -18.130 1.00 98.31 157 ARG A C 1
ATOM 1221 O O . ARG A 1 157 ? 6.228 -2.889 -19.125 1.00 98.31 157 ARG A O 1
ATOM 1228 N N . ARG A 1 158 ? 5.009 -3.936 -17.563 1.00 97.31 158 ARG A N 1
ATOM 1229 C CA . ARG A 1 158 ? 3.711 -3.476 -18.084 1.00 97.31 158 ARG A CA 1
ATOM 1230 C C . ARG A 1 158 ? 3.570 -1.956 -18.043 1.00 97.31 158 ARG A C 1
ATOM 1232 O O . ARG A 1 158 ? 2.970 -1.396 -18.950 1.00 97.31 158 ARG A O 1
ATOM 1239 N N . GLY A 1 159 ? 4.102 -1.304 -17.008 1.00 96.69 159 GLY A N 1
ATOM 1240 C CA . GLY A 1 159 ? 4.131 0.157 -16.931 1.00 96.69 159 GLY A CA 1
ATOM 1241 C C . GLY A 1 159 ? 5.000 0.769 -18.027 1.00 96.69 159 GLY A C 1
ATOM 1242 O O . GLY A 1 159 ? 4.531 1.630 -18.764 1.00 96.69 159 GLY A O 1
ATOM 1243 N N . LEU A 1 160 ? 6.219 0.249 -18.197 1.00 97.56 160 LEU A N 1
ATOM 1244 C CA . LEU A 1 160 ? 7.131 0.641 -19.278 1.00 97.56 160 LEU A CA 1
ATOM 1245 C C . LEU A 1 160 ? 6.505 0.459 -20.666 1.00 97.56 160 LEU A C 1
ATOM 1247 O O . LEU A 1 160 ? 6.593 1.359 -21.496 1.00 97.56 160 LEU A O 1
ATOM 1251 N N . ASP A 1 161 ? 5.844 -0.673 -20.907 1.00 97.62 161 ASP A N 1
ATOM 1252 C CA . ASP A 1 161 ? 5.181 -0.959 -22.182 1.00 97.62 161 ASP A CA 1
ATOM 1253 C C . ASP A 1 161 ? 3.999 -0.006 -22.446 1.00 97.62 161 ASP A C 1
ATOM 1255 O O . ASP A 1 161 ? 3.711 0.312 -23.600 1.00 97.62 161 ASP A O 1
ATOM 1259 N N . LYS A 1 162 ? 3.303 0.445 -21.391 1.00 96.50 162 LYS A N 1
ATOM 1260 C CA . LYS A 1 162 ? 2.105 1.291 -21.493 1.00 96.50 162 LYS A CA 1
ATOM 1261 C C . LYS A 1 162 ? 2.426 2.785 -21.605 1.00 96.50 162 LYS A C 1
ATOM 1263 O O . LYS A 1 162 ? 1.852 3.455 -22.459 1.00 96.50 162 LYS A O 1
ATOM 1268 N N . TRP A 1 163 ? 3.301 3.305 -20.746 1.00 96.69 163 TRP A N 1
ATOM 1269 C CA . TRP A 1 163 ? 3.567 4.747 -20.620 1.00 96.69 163 TRP A CA 1
ATOM 1270 C C . TRP A 1 163 ? 4.975 5.159 -21.076 1.00 96.69 163 TRP A C 1
ATOM 1272 O O . TRP A 1 163 ? 5.261 6.349 -21.198 1.00 96.69 163 TRP A O 1
ATOM 1282 N N . GLY A 1 164 ? 5.843 4.195 -21.391 1.00 97.81 164 GLY A N 1
ATOM 1283 C CA . GLY A 1 164 ? 7.185 4.439 -21.917 1.00 97.81 164 GLY A CA 1
ATOM 1284 C C . GLY A 1 164 ? 8.265 4.629 -20.847 1.00 97.81 164 GLY A C 1
ATOM 1285 O O . GLY A 1 164 ? 8.006 4.710 -19.648 1.00 97.81 164 GLY A O 1
ATOM 1286 N N . ALA A 1 165 ? 9.517 4.696 -21.310 1.00 97.75 165 ALA A N 1
ATOM 1287 C CA . ALA A 1 165 ? 10.703 4.799 -20.453 1.00 97.75 165 ALA A CA 1
ATOM 1288 C C . ALA A 1 165 ? 10.840 6.154 -19.738 1.00 97.75 165 ALA A C 1
ATOM 1290 O O . ALA A 1 165 ? 11.382 6.215 -18.637 1.00 97.75 165 ALA A O 1
ATOM 1291 N N . GLU A 1 166 ? 10.340 7.230 -20.349 1.00 97.94 166 GLU A N 1
ATOM 1292 C CA . GLU A 1 166 ? 10.376 8.568 -19.751 1.00 97.94 166 GLU A CA 1
ATOM 1293 C C . GLU A 1 166 ? 9.496 8.633 -18.496 1.00 97.94 166 GLU A C 1
ATOM 1295 O O . GLU A 1 166 ? 9.932 9.112 -17.455 1.00 97.94 166 GLU A O 1
ATOM 1300 N N . TRP A 1 167 ? 8.288 8.060 -18.568 1.00 96.69 167 TRP A N 1
ATOM 1301 C CA . TRP A 1 167 ? 7.390 7.933 -17.420 1.00 96.69 167 TRP A CA 1
ATOM 1302 C C . TRP A 1 167 ? 8.026 7.127 -16.278 1.00 96.69 167 TRP A C 1
ATOM 1304 O O . TRP A 1 167 ? 7.961 7.551 -15.128 1.00 96.69 167 TRP A O 1
ATOM 1314 N N . ASP A 1 168 ? 8.673 5.995 -16.583 1.00 97.50 168 ASP A N 1
ATOM 1315 C CA . ASP A 1 168 ? 9.338 5.163 -15.568 1.00 97.50 168 ASP A CA 1
ATOM 1316 C C . ASP A 1 168 ? 10.498 5.916 -14.903 1.00 97.50 168 ASP A C 1
ATOM 1318 O O . ASP A 1 168 ? 10.592 5.906 -13.680 1.00 97.50 168 ASP A O 1
ATOM 1322 N N . THR A 1 169 ? 11.319 6.634 -15.678 1.00 97.88 169 THR A N 1
ATOM 1323 C CA . THR A 1 169 ? 12.419 7.461 -15.145 1.00 97.88 169 THR A CA 1
ATOM 1324 C C . THR A 1 169 ? 11.897 8.548 -14.206 1.00 97.88 169 THR A C 1
ATOM 1326 O O . THR A 1 169 ? 12.305 8.602 -13.048 1.00 97.88 169 THR A O 1
ATOM 1329 N N . GLN A 1 170 ? 10.934 9.357 -14.660 1.00 97.25 170 GLN A N 1
ATOM 1330 C CA . GLN A 1 170 ? 10.362 10.443 -13.854 1.00 97.25 170 GLN A CA 1
ATOM 1331 C C . GLN A 1 170 ? 9.705 9.928 -12.571 1.00 97.25 170 GLN A C 1
ATOM 1333 O O . GLN A 1 170 ? 9.821 10.539 -11.509 1.00 97.25 170 GLN A O 1
ATOM 1338 N N . LEU A 1 171 ? 9.015 8.790 -12.660 1.00 96.94 171 LEU A N 1
ATOM 1339 C CA . LEU A 1 171 ? 8.353 8.190 -11.513 1.00 96.94 171 LEU A CA 1
ATOM 1340 C C . LEU A 1 171 ? 9.356 7.628 -10.499 1.00 96.94 171 LEU A C 1
ATOM 1342 O O . LEU A 1 171 ? 9.131 7.749 -9.294 1.00 96.94 171 LEU A O 1
ATOM 1346 N N . ARG A 1 172 ? 10.457 7.028 -10.963 1.00 97.94 172 ARG A N 1
ATOM 1347 C CA . ARG A 1 172 ? 11.535 6.574 -10.077 1.00 97.94 172 ARG A CA 1
ATOM 1348 C C . ARG A 1 172 ? 12.178 7.740 -9.345 1.00 97.94 172 ARG A C 1
ATOM 1350 O O . ARG A 1 172 ? 12.297 7.685 -8.123 1.00 97.94 172 ARG A O 1
ATOM 1357 N N . ASP A 1 173 ? 12.508 8.799 -10.079 1.00 96.88 173 ASP A N 1
ATOM 1358 C CA . ASP A 1 173 ? 13.104 10.013 -9.519 1.00 96.88 173 ASP A CA 1
ATOM 1359 C C . ASP A 1 173 ? 12.190 10.649 -8.462 1.00 96.88 173 ASP A C 1
ATOM 1361 O O . ASP A 1 173 ? 12.658 11.023 -7.389 1.00 96.88 173 ASP A O 1
ATOM 1365 N N . LEU A 1 174 ? 10.876 10.695 -8.716 1.00 96.62 174 LEU A N 1
ATOM 1366 C CA . LEU A 1 174 ? 9.890 11.162 -7.739 1.00 96.62 174 LEU A CA 1
ATOM 1367 C C . LEU A 1 174 ? 9.886 10.302 -6.466 1.00 96.62 174 LEU A C 1
ATOM 1369 O O . LEU A 1 174 ? 9.856 10.837 -5.362 1.00 96.62 174 LEU A O 1
ATOM 1373 N N . LEU A 1 175 ? 9.862 8.975 -6.604 1.00 97.31 175 LEU A N 1
ATOM 1374 C CA . LEU A 1 175 ? 9.609 8.061 -5.483 1.00 97.31 175 LEU A CA 1
ATOM 1375 C C . LEU A 1 175 ? 10.837 7.765 -4.623 1.00 97.31 175 LEU A C 1
ATOM 1377 O O . LEU A 1 175 ? 10.669 7.357 -3.472 1.00 97.31 175 LEU A O 1
ATOM 1381 N N . LYS A 1 176 ? 12.040 7.956 -5.167 1.00 94.81 176 LYS A N 1
ATOM 1382 C CA . LYS A 1 176 ? 13.307 7.676 -4.489 1.00 94.81 176 LYS A CA 1
ATOM 1383 C C . LYS A 1 176 ? 13.474 8.472 -3.193 1.00 94.81 176 LYS A C 1
ATOM 1385 O O . LYS A 1 176 ? 13.823 7.889 -2.171 1.00 94.81 176 LYS A O 1
ATOM 1390 N N . ASP A 1 177 ? 13.175 9.770 -3.241 1.00 91.81 177 ASP A N 1
ATOM 1391 C CA . ASP A 1 177 ? 13.383 10.701 -2.122 1.00 91.81 177 ASP A CA 1
ATOM 1392 C C . ASP A 1 177 ? 12.064 11.255 -1.546 1.00 91.81 177 ASP A C 1
ATOM 1394 O O . ASP A 1 177 ? 12.075 12.096 -0.647 1.00 91.81 177 ASP A O 1
ATOM 1398 N N . ALA A 1 178 ? 10.911 10.797 -2.048 1.00 95.62 178 ALA A N 1
ATOM 1399 C CA . ALA A 1 178 ? 9.606 11.200 -1.530 1.00 95.62 178 ALA A CA 1
ATOM 1400 C C . ALA A 1 178 ? 9.398 10.730 -0.083 1.00 95.62 178 ALA A C 1
ATOM 1402 O O . ALA A 1 178 ? 9.746 9.607 0.285 1.00 95.62 178 ALA A O 1
ATOM 1403 N N . ASP A 1 179 ? 8.729 11.548 0.727 1.00 95.38 179 ASP A N 1
ATOM 1404 C CA . ASP A 1 179 ? 8.184 11.085 2.001 1.00 95.38 179 ASP A CA 1
ATOM 1405 C C . ASP A 1 179 ? 6.979 10.141 1.790 1.00 95.38 179 ASP A C 1
ATOM 1407 O O . ASP A 1 179 ? 6.505 9.921 0.669 1.00 95.38 179 ASP A O 1
ATOM 1411 N N . ASP A 1 180 ? 6.484 9.538 2.874 1.00 95.31 180 ASP A N 1
ATOM 1412 C CA . ASP A 1 180 ? 5.357 8.601 2.808 1.00 95.31 180 ASP A CA 1
ATOM 1413 C C . ASP A 1 180 ? 4.060 9.254 2.320 1.00 95.31 180 ASP A C 1
ATOM 1415 O O . ASP A 1 180 ? 3.237 8.574 1.704 1.00 95.31 180 ASP A O 1
ATOM 1419 N N . ALA A 1 181 ? 3.857 10.552 2.561 1.00 96.00 181 ALA A N 1
ATOM 1420 C CA . ALA A 1 181 ? 2.655 11.255 2.128 1.00 96.00 181 ALA A CA 1
ATOM 1421 C C . ALA A 1 181 ? 2.660 11.425 0.603 1.00 96.00 181 ALA A C 1
ATOM 1423 O O . ALA A 1 181 ? 1.748 10.949 -0.077 1.00 96.00 181 ALA A O 1
ATOM 1424 N N . VAL A 1 182 ? 3.740 11.993 0.061 1.00 97.38 182 VAL A N 1
ATOM 1425 C CA . VAL A 1 182 ? 3.937 12.208 -1.377 1.00 97.38 182 VAL A CA 1
ATOM 1426 C C . VAL A 1 182 ? 3.941 10.876 -2.129 1.00 97.38 182 VAL A C 1
ATOM 1428 O O . VAL A 1 182 ? 3.259 10.737 -3.147 1.00 97.38 182 VAL A O 1
ATOM 1431 N N . ALA A 1 183 ? 4.643 9.862 -1.615 1.00 97.31 183 ALA A N 1
ATOM 1432 C CA . ALA A 1 183 ? 4.681 8.543 -2.245 1.00 97.31 183 ALA A CA 1
ATOM 1433 C C . ALA A 1 183 ? 3.318 7.828 -2.212 1.00 97.31 183 ALA A C 1
ATOM 1435 O O . ALA A 1 183 ? 3.018 7.017 -3.094 1.00 97.31 183 ALA A O 1
ATOM 1436 N N . THR A 1 184 ? 2.483 8.096 -1.203 1.00 97.44 184 THR A N 1
ATOM 1437 C CA . THR A 1 184 ? 1.124 7.536 -1.124 1.00 97.44 184 THR A CA 1
ATOM 1438 C C . THR A 1 184 ? 0.176 8.247 -2.077 1.00 97.44 184 THR A C 1
ATOM 1440 O O . THR A 1 184 ? -0.580 7.581 -2.785 1.00 97.44 184 THR A O 1
ATOM 1443 N N . ASP A 1 185 ? 0.274 9.570 -2.181 1.00 97.06 185 ASP A N 1
ATOM 1444 C CA . ASP A 1 185 ? -0.517 10.344 -3.135 1.00 97.06 185 ASP A CA 1
ATOM 1445 C C . ASP A 1 185 ? -0.183 9.996 -4.587 1.00 97.06 185 ASP A C 1
ATOM 1447 O O . ASP A 1 185 ? -1.095 9.846 -5.403 1.00 97.06 185 ASP A O 1
ATOM 1451 N N . ALA A 1 186 ? 1.094 9.759 -4.899 1.00 96.19 186 ALA A N 1
ATOM 1452 C CA . ALA A 1 186 ? 1.508 9.289 -6.219 1.00 96.19 186 ALA A CA 1
ATOM 1453 C C . ALA A 1 186 ? 0.825 7.962 -6.600 1.00 96.19 186 ALA A C 1
ATOM 1455 O O . ALA A 1 186 ? 0.480 7.752 -7.757 1.00 96.19 186 ALA A O 1
ATOM 1456 N N . MET A 1 187 ? 0.568 7.075 -5.633 1.00 95.75 187 MET A N 1
ATOM 1457 C CA . MET A 1 187 ? -0.064 5.774 -5.870 1.00 95.75 187 MET A CA 1
ATOM 1458 C C . MET A 1 187 ? -1.579 5.825 -6.093 1.00 95.75 187 MET A C 1
ATOM 1460 O O . MET A 1 187 ? -2.173 4.763 -6.326 1.00 95.75 187 MET A O 1
ATOM 1464 N N . ARG A 1 188 ? -2.236 6.986 -6.014 1.00 95.06 188 ARG A N 1
ATOM 1465 C CA . ARG A 1 188 ? -3.682 7.080 -6.274 1.00 95.06 188 ARG A CA 1
ATOM 1466 C C . ARG A 1 188 ? -4.016 6.508 -7.653 1.00 95.06 188 ARG A C 1
ATOM 1468 O O . ARG A 1 188 ? -3.254 6.673 -8.603 1.00 95.06 188 ARG A O 1
ATOM 1475 N N . ILE A 1 189 ? -5.117 5.761 -7.721 1.00 94.06 189 ILE A N 1
ATOM 1476 C CA . ILE A 1 189 ? -5.542 5.086 -8.951 1.00 94.06 189 ILE A CA 1
ATOM 1477 C C . ILE A 1 189 ? -5.971 6.150 -9.955 1.00 94.06 189 ILE A C 1
ATOM 1479 O O . ILE A 1 189 ? -6.827 6.977 -9.643 1.00 94.06 189 ILE A O 1
ATOM 1483 N N . GLN A 1 190 ? -5.347 6.132 -11.128 1.00 91.19 190 GLN A N 1
ATOM 1484 C CA . GLN A 1 190 ? -5.663 7.038 -12.228 1.00 91.19 190 GLN A CA 1
ATOM 1485 C C . GLN A 1 190 ? -6.789 6.465 -13.097 1.00 91.19 190 GLN A C 1
ATOM 1487 O O . GLN A 1 190 ? -6.953 5.246 -13.189 1.00 91.19 190 GLN A O 1
ATOM 1492 N N . GLU A 1 191 ? -7.534 7.340 -13.775 1.00 89.25 191 GLU A N 1
ATOM 1493 C CA . GLU A 1 191 ? -8.648 6.951 -14.659 1.00 89.25 191 GLU A CA 1
ATOM 1494 C C . GLU A 1 191 ? -8.209 5.997 -15.780 1.00 89.25 191 GLU A C 1
ATOM 1496 O O . GLU A 1 191 ? -8.971 5.142 -16.218 1.00 89.25 191 GLU A O 1
ATOM 1501 N N . ASP A 1 192 ? -6.960 6.100 -16.236 1.00 89.69 192 ASP A N 1
ATOM 1502 C CA . ASP A 1 192 ? -6.435 5.240 -17.290 1.00 89.69 192 ASP A CA 1
ATOM 1503 C C . ASP A 1 192 ? -5.976 3.860 -16.776 1.00 89.69 192 ASP A C 1
ATOM 1505 O O . ASP A 1 192 ? -5.649 2.985 -17.584 1.00 89.69 192 ASP A O 1
ATOM 1509 N N . GLU A 1 193 ? -5.898 3.644 -15.458 1.00 89.00 193 GLU A N 1
ATOM 1510 C CA . GLU A 1 193 ? -5.523 2.359 -14.856 1.00 89.00 193 GLU A CA 1
ATOM 1511 C C . GLU A 1 193 ? -6.711 1.403 -14.705 1.00 89.00 193 GLU A C 1
ATOM 1513 O O . GLU A 1 193 ? -6.531 0.194 -14.891 1.00 89.00 193 GLU A O 1
ATOM 1518 N N . CYS A 1 194 ? -7.889 1.916 -14.336 1.00 91.00 194 CYS A N 1
ATOM 1519 C CA . CYS A 1 194 ? -9.084 1.116 -14.084 1.00 91.00 194 CYS A CA 1
ATOM 1520 C C . CYS A 1 194 ? -10.364 1.963 -14.144 1.00 91.00 194 CYS A C 1
ATOM 1522 O O . CYS A 1 194 ? -10.376 3.093 -13.665 1.00 91.00 194 CYS A O 1
ATOM 1524 N N . ASP A 1 195 ? -11.447 1.369 -14.651 1.00 88.00 195 ASP A N 1
ATOM 1525 C CA . ASP A 1 195 ? -12.765 2.012 -14.743 1.00 88.00 195 ASP A CA 1
ATOM 1526 C C . ASP A 1 195 ? -13.486 2.109 -13.384 1.00 88.00 195 ASP A C 1
ATOM 1528 O O . ASP A 1 195 ? -14.351 2.963 -13.200 1.00 88.00 195 ASP A O 1
ATOM 1532 N N . GLU A 1 196 ? -13.160 1.226 -12.432 1.00 90.50 196 GLU A N 1
ATOM 1533 C CA . GLU A 1 196 ? -13.849 1.127 -11.142 1.00 90.50 196 GLU A CA 1
ATOM 1534 C C . GLU A 1 196 ? -12.852 0.946 -9.991 1.00 90.50 196 GLU A C 1
ATOM 1536 O O . GLU A 1 196 ? -12.103 -0.032 -9.922 1.00 90.50 196 GLU A O 1
ATOM 1541 N N . ILE A 1 197 ? -12.866 1.899 -9.058 1.00 93.94 197 ILE A N 1
ATOM 1542 C CA . ILE A 1 197 ? -12.091 1.840 -7.817 1.00 93.94 197 ILE A CA 1
ATOM 1543 C C . ILE A 1 197 ? -12.959 1.197 -6.739 1.00 93.94 197 ILE A C 1
ATOM 1545 O O . ILE A 1 197 ? -14.095 1.610 -6.517 1.00 93.94 197 ILE A O 1
ATOM 1549 N N . LEU A 1 198 ? -12.406 0.204 -6.043 1.00 94.94 198 LEU A N 1
ATOM 1550 C CA . LEU A 1 198 ? -13.123 -0.507 -4.990 1.00 94.94 198 LEU A CA 1
ATOM 1551 C C . LEU A 1 198 ? -12.836 0.117 -3.626 1.00 94.94 198 LEU A C 1
ATOM 1553 O O . LEU A 1 198 ? -11.712 0.030 -3.125 1.00 94.94 198 LEU A O 1
ATOM 1557 N N . ASP A 1 199 ? -13.862 0.688 -3.007 1.00 96.31 199 ASP A N 1
ATOM 1558 C CA . ASP A 1 199 ? -13.833 1.016 -1.585 1.00 96.31 199 ASP A CA 1
ATOM 1559 C C . ASP A 1 199 ? -14.257 -0.214 -0.773 1.00 96.31 199 ASP A C 1
ATOM 1561 O O . ASP A 1 199 ? -15.210 -0.913 -1.126 1.00 96.31 199 ASP A O 1
ATOM 1565 N N . ILE A 1 200 ? -13.507 -0.522 0.281 1.00 96.25 200 ILE A N 1
ATOM 1566 C CA . ILE A 1 200 ? -13.724 -1.713 1.111 1.00 96.25 200 ILE A CA 1
ATOM 1567 C C . ILE A 1 200 ? -13.842 -1.316 2.573 1.00 96.25 200 ILE A C 1
ATOM 1569 O O . ILE A 1 200 ? -13.385 -0.247 2.977 1.00 96.25 200 ILE A O 1
ATOM 1573 N N . ASP A 1 201 ? -14.398 -2.212 3.380 1.00 96.81 201 ASP A N 1
ATOM 1574 C CA . ASP A 1 201 ? -14.381 -2.034 4.823 1.00 96.81 201 ASP A CA 1
ATOM 1575 C C . ASP A 1 201 ? -12.960 -2.242 5.371 1.00 96.81 201 ASP A C 1
ATOM 1577 O O . ASP A 1 201 ? -12.251 -3.177 4.990 1.00 96.81 201 ASP A O 1
ATOM 1581 N N . VAL A 1 202 ? -12.531 -1.389 6.297 1.00 96.62 202 VAL A N 1
ATOM 1582 C CA . VAL A 1 202 ? -11.223 -1.485 6.958 1.00 96.62 202 VAL A CA 1
ATOM 1583 C C . VAL A 1 202 ? -11.035 -2.839 7.651 1.00 96.62 202 VAL A C 1
ATOM 1585 O O . VAL A 1 202 ? -9.926 -3.377 7.650 1.00 96.62 202 VAL A O 1
ATOM 1588 N N . LEU A 1 203 ? -12.096 -3.444 8.188 1.00 96.25 203 LEU A N 1
ATOM 1589 C CA . LEU A 1 203 ? -12.041 -4.767 8.808 1.00 96.25 203 LEU A CA 1
ATOM 1590 C C . LEU A 1 203 ? -11.736 -5.877 7.791 1.00 96.25 203 LEU A C 1
ATOM 1592 O O . LEU A 1 203 ? -11.155 -6.901 8.165 1.00 96.25 203 LEU A O 1
ATOM 1596 N N . ASP A 1 204 ? -12.024 -5.681 6.499 1.00 96.06 204 ASP A N 1
ATOM 1597 C CA . ASP A 1 204 ? -11.642 -6.642 5.459 1.00 96.06 204 ASP A CA 1
ATOM 1598 C C . ASP A 1 204 ? -10.119 -6.748 5.303 1.00 96.06 204 ASP A C 1
ATOM 1600 O O . ASP A 1 204 ? -9.614 -7.814 4.936 1.00 96.06 204 ASP A O 1
ATOM 1604 N N . LEU A 1 205 ? -9.369 -5.698 5.664 1.00 96.31 205 LEU A N 1
ATOM 1605 C CA . LEU A 1 205 ? -7.903 -5.712 5.683 1.00 96.31 205 LEU A CA 1
ATOM 1606 C C . LEU A 1 205 ? -7.338 -6.710 6.699 1.00 96.31 205 LEU A C 1
ATOM 1608 O O . LEU A 1 205 ? -6.187 -7.133 6.557 1.00 96.31 205 LEU A O 1
ATOM 1612 N N . LEU A 1 206 ? -8.122 -7.107 7.703 1.00 95.62 206 LEU A N 1
ATOM 1613 C CA . LEU A 1 206 ? -7.703 -8.004 8.782 1.00 95.62 206 LEU A CA 1
ATOM 1614 C C . LEU A 1 206 ? -7.797 -9.487 8.393 1.00 95.62 206 LEU A C 1
ATOM 1616 O O . LEU A 1 206 ? -7.275 -10.348 9.104 1.00 95.62 206 LEU A O 1
ATOM 1620 N N . LYS A 1 207 ? -8.422 -9.819 7.254 1.00 94.94 207 LYS A N 1
ATOM 1621 C CA . LYS A 1 207 ? -8.564 -11.209 6.795 1.00 94.94 207 LYS A CA 1
ATOM 1622 C C . LYS A 1 207 ? -7.193 -11.866 6.611 1.00 94.94 207 LYS A C 1
ATOM 1624 O O . LYS A 1 207 ? -6.364 -11.444 5.808 1.00 94.94 207 LYS A O 1
ATOM 1629 N N . GLY A 1 208 ? -6.938 -12.920 7.384 1.00 92.75 208 GLY A N 1
ATOM 1630 C CA . GLY A 1 208 ? -5.655 -13.627 7.367 1.00 92.75 208 GLY A CA 1
ATOM 1631 C C . GLY A 1 208 ? -4.466 -12.800 7.874 1.00 92.75 208 GLY A C 1
ATOM 1632 O O . GLY A 1 208 ? -3.328 -13.165 7.580 1.00 92.75 208 GLY A O 1
ATOM 1633 N N . LEU A 1 209 ? -4.699 -11.694 8.590 1.00 95.25 209 LEU A N 1
ATOM 1634 C CA . LEU A 1 209 ? -3.656 -10.965 9.312 1.00 95.25 209 LEU A CA 1
ATOM 1635 C C . LEU A 1 209 ? -3.246 -11.764 10.556 1.00 95.25 209 LEU A C 1
ATOM 1637 O O . LEU A 1 209 ? -4.099 -12.191 11.329 1.00 95.25 209 LEU A O 1
ATOM 1641 N N . VAL A 1 210 ? -1.943 -11.982 10.728 1.00 94.38 210 VAL A N 1
ATOM 1642 C CA . VAL A 1 210 ? -1.368 -12.683 11.890 1.00 94.38 210 VAL A CA 1
ATOM 1643 C C . VAL A 1 210 ? -0.944 -11.679 12.955 1.00 94.38 210 VAL A C 1
ATOM 1645 O O . VAL A 1 210 ? -1.232 -11.871 14.133 1.00 94.38 210 VAL A O 1
ATOM 1648 N N . LYS A 1 211 ? -0.283 -10.597 12.533 1.00 92.31 211 LYS A N 1
ATOM 1649 C CA . LYS A 1 211 ? 0.143 -9.493 13.394 1.00 92.31 211 LYS A CA 1
ATOM 1650 C C . LYS A 1 211 ? 0.173 -8.178 12.620 1.00 92.31 211 LYS A C 1
ATOM 1652 O O . LYS A 1 211 ? 0.396 -8.167 11.406 1.00 92.31 211 LYS A O 1
ATOM 1657 N N . TYR A 1 212 ? -0.037 -7.076 13.331 1.00 92.81 212 TYR A N 1
ATOM 1658 C CA . TYR A 1 212 ? 0.094 -5.729 12.778 1.00 92.81 212 TYR A CA 1
ATOM 1659 C C . TYR A 1 212 ? 1.564 -5.433 12.424 1.00 92.81 212 TYR A C 1
ATOM 1661 O O . TYR A 1 212 ? 2.457 -6.076 12.972 1.00 92.81 212 TYR A O 1
ATOM 1669 N N . PRO A 1 213 ? 1.846 -4.503 11.496 1.00 89.94 213 PRO A N 1
ATOM 1670 C CA . PRO A 1 213 ? 3.132 -3.808 11.471 1.00 89.94 213 PRO A CA 1
ATOM 1671 C C . PRO A 1 213 ? 3.308 -3.118 12.832 1.00 89.94 213 PRO A C 1
ATOM 1673 O O . PRO A 1 213 ? 2.437 -2.338 13.218 1.00 89.94 213 PRO A O 1
ATOM 1676 N N . ASP A 1 214 ? 4.343 -3.452 13.596 1.00 76.19 214 ASP A N 1
ATOM 1677 C CA . ASP A 1 214 ? 4.496 -2.964 14.968 1.00 76.19 214 ASP A CA 1
ATOM 1678 C C . ASP A 1 214 ? 5.405 -1.730 15.029 1.00 76.19 214 ASP A C 1
ATOM 1680 O O . ASP A 1 214 ? 6.166 -1.431 14.112 1.00 76.19 214 ASP A O 1
ATOM 1684 N N . GLU A 1 215 ? 5.295 -0.966 16.121 1.00 57.12 215 GLU A N 1
ATOM 1685 C CA . GLU A 1 215 ? 6.123 0.226 16.359 1.00 57.12 215 GLU A CA 1
ATOM 1686 C C . GLU A 1 215 ? 7.596 -0.098 16.651 1.00 57.12 215 GLU A C 1
ATOM 1688 O O . GLU A 1 215 ? 8.453 0.763 16.479 1.00 57.12 215 GLU A O 1
ATOM 1693 N N . GLU A 1 216 ? 7.885 -1.344 17.029 1.00 53.72 216 GLU A N 1
ATOM 1694 C CA . GLU A 1 216 ? 9.200 -1.824 17.469 1.00 53.72 216 GLU A CA 1
ATOM 1695 C C . GLU A 1 216 ? 9.695 -3.010 16.625 1.00 53.72 216 GLU A C 1
ATOM 1697 O O . GLU A 1 216 ? 10.320 -3.937 17.133 1.00 53.72 216 GLU A O 1
ATOM 1702 N N . ASP A 1 217 ? 9.383 -3.038 15.330 1.00 56.56 217 ASP A N 1
ATOM 1703 C CA . ASP A 1 217 ? 10.021 -4.014 14.449 1.00 56.56 217 ASP A CA 1
ATOM 1704 C C . ASP A 1 217 ? 11.531 -3.713 14.312 1.00 56.56 217 ASP A C 1
ATOM 1706 O O . ASP A 1 217 ? 11.940 -2.549 14.302 1.00 56.56 217 ASP A O 1
ATOM 1710 N N . ASP A 1 218 ? 12.354 -4.760 14.156 1.00 52.50 218 ASP A N 1
ATOM 1711 C CA . ASP A 1 218 ? 13.836 -4.719 14.103 1.00 52.50 218 ASP A CA 1
ATOM 1712 C C . ASP A 1 218 ? 14.423 -3.733 13.066 1.00 52.50 218 ASP A C 1
ATOM 1714 O O . ASP A 1 218 ? 15.601 -3.380 13.113 1.00 52.50 218 ASP A O 1
ATOM 1718 N N . ASP A 1 219 ? 13.592 -3.264 12.136 1.00 56.78 219 ASP A N 1
ATOM 1719 C CA . ASP A 1 219 ? 13.943 -2.313 11.086 1.00 56.78 219 ASP A CA 1
ATOM 1720 C C . ASP A 1 219 ? 13.878 -0.839 11.545 1.00 56.78 219 ASP A C 1
ATOM 1722 O O . ASP A 1 219 ? 14.198 0.054 10.759 1.00 56.78 219 ASP A O 1
ATOM 1726 N N . GLY A 1 220 ? 13.419 -0.556 12.773 1.00 51.19 220 GLY A N 1
ATOM 1727 C CA . GLY A 1 220 ? 13.303 0.801 13.335 1.00 51.19 220 GLY A CA 1
ATOM 1728 C C . GLY A 1 220 ? 12.229 1.688 12.685 1.00 51.19 220 GLY A C 1
ATOM 1729 O O . GLY A 1 220 ? 12.117 2.867 13.021 1.00 51.19 220 GLY A O 1
ATOM 1730 N N . ILE A 1 221 ? 11.439 1.142 11.756 1.00 60.31 221 ILE A N 1
ATOM 1731 C CA . ILE A 1 221 ? 10.314 1.821 11.104 1.00 60.31 221 ILE A CA 1
ATOM 1732 C C . ILE A 1 221 ? 9.052 1.421 11.861 1.00 60.31 221 ILE A C 1
ATOM 1734 O O . ILE A 1 221 ? 8.523 0.329 11.650 1.00 60.31 221 ILE A O 1
ATOM 1738 N N . GLY A 1 222 ? 8.599 2.289 12.764 1.00 62.53 222 GLY A N 1
ATOM 1739 C CA . GLY A 1 222 ? 7.403 2.023 13.552 1.00 62.53 222 GLY A CA 1
ATOM 1740 C C . GLY A 1 222 ? 6.109 2.010 12.729 1.00 62.53 222 GLY A C 1
ATOM 1741 O O . GLY A 1 222 ? 6.077 2.406 11.562 1.00 62.53 222 GLY A O 1
ATOM 1742 N N . ALA A 1 223 ? 5.014 1.572 13.354 1.00 74.75 223 ALA A N 1
ATOM 1743 C CA . ALA A 1 223 ? 3.687 1.549 12.759 1.00 74.75 223 ALA A CA 1
ATOM 1744 C C . ALA A 1 223 ? 3.246 2.955 12.313 1.00 74.75 223 ALA A C 1
ATOM 1746 O O . ALA A 1 223 ? 3.221 3.903 13.106 1.00 74.75 223 ALA A O 1
ATOM 1747 N N . GLY A 1 224 ? 2.850 3.073 11.043 1.00 89.88 224 GLY A N 1
ATOM 1748 C CA . GLY A 1 224 ? 2.302 4.301 10.480 1.00 89.88 224 GLY A CA 1
ATOM 1749 C C . GLY A 1 224 ? 0.954 4.679 11.099 1.00 89.88 224 GLY A C 1
ATOM 1750 O O . GLY A 1 224 ? 0.285 3.877 11.761 1.00 89.88 224 GLY A O 1
ATOM 1751 N N . ILE A 1 225 ? 0.516 5.921 10.860 1.00 93.88 225 ILE A N 1
ATOM 1752 C CA . ILE A 1 225 ? -0.806 6.393 11.306 1.00 93.88 225 ILE A CA 1
ATOM 1753 C C . ILE A 1 225 ? -1.933 5.498 10.774 1.00 93.88 225 ILE A C 1
ATOM 1755 O O . ILE A 1 225 ? -2.917 5.262 11.474 1.00 93.88 225 ILE A O 1
ATOM 1759 N N . PHE A 1 226 ? -1.766 4.930 9.578 1.00 96.06 226 PHE A N 1
ATOM 1760 C CA . PHE A 1 226 ? -2.735 4.014 8.995 1.00 96.06 226 PHE A CA 1
ATOM 1761 C C . PHE A 1 226 ? -2.936 2.760 9.851 1.00 96.06 226 PHE A C 1
ATOM 1763 O O . PHE A 1 226 ? -4.071 2.443 10.204 1.00 96.06 226 PHE A O 1
ATOM 1770 N N . THR A 1 227 ? -1.860 2.088 10.269 1.00 95.62 227 THR A N 1
ATOM 1771 C CA . THR A 1 227 ? -1.957 0.920 11.158 1.00 95.62 227 THR A CA 1
ATOM 1772 C C . THR A 1 227 ? -2.654 1.256 12.473 1.00 95.62 227 THR A C 1
ATOM 1774 O O . THR A 1 227 ? -3.452 0.451 12.956 1.00 95.62 227 THR A O 1
ATOM 1777 N N . LYS A 1 228 ? -2.423 2.451 13.031 1.00 94.12 228 LYS A N 1
ATOM 1778 C CA . LYS A 1 228 ? -3.130 2.912 14.240 1.00 94.12 228 LYS A CA 1
ATOM 1779 C C . LYS A 1 228 ? -4.634 3.018 14.003 1.00 94.12 228 LYS A C 1
ATOM 1781 O O . LYS A 1 228 ? -5.410 2.558 14.837 1.00 94.12 228 LYS A O 1
ATOM 1786 N N . CYS A 1 229 ? -5.044 3.542 12.850 1.00 95.44 229 CYS A N 1
ATOM 1787 C CA . CYS A 1 229 ? -6.454 3.624 12.468 1.00 95.44 229 CYS A CA 1
ATOM 1788 C C . CYS A 1 229 ? -7.077 2.235 12.271 1.00 95.44 229 CYS A C 1
ATOM 1790 O O . CYS A 1 229 ? -8.162 1.968 12.786 1.00 95.44 229 CYS A O 1
ATOM 1792 N N . VAL A 1 230 ? -6.378 1.328 11.578 1.00 96.06 230 VAL A N 1
ATOM 1793 C CA . VAL A 1 230 ? -6.829 -0.059 11.374 1.00 96.06 230 VAL A CA 1
ATOM 1794 C C . VAL A 1 230 ? -7.000 -0.770 12.719 1.00 96.06 230 VAL A C 1
ATOM 1796 O O . VAL A 1 230 ? -8.033 -1.393 12.960 1.00 96.06 230 VAL A O 1
ATOM 1799 N N . ARG A 1 231 ? -6.021 -0.636 13.623 1.00 94.94 231 ARG A N 1
ATOM 1800 C CA . ARG A 1 231 ? -6.072 -1.211 14.974 1.00 94.94 231 ARG A CA 1
ATOM 1801 C C . ARG A 1 231 ? -7.232 -0.630 15.786 1.00 94.94 231 ARG A C 1
ATOM 1803 O O . ARG A 1 231 ? -7.973 -1.395 16.395 1.00 94.94 231 ARG A O 1
ATOM 1810 N N . TYR A 1 232 ? -7.442 0.686 15.727 1.00 94.81 232 TYR A N 1
ATOM 1811 C CA . TYR A 1 232 ? -8.572 1.348 16.382 1.00 94.81 232 TYR A CA 1
ATOM 1812 C C . TYR A 1 232 ? -9.917 0.766 15.920 1.00 94.81 232 TYR A C 1
ATOM 1814 O O . TYR A 1 232 ? -10.764 0.441 16.759 1.00 94.81 232 TYR A O 1
ATOM 1822 N N . CYS A 1 233 ? -10.091 0.577 14.605 1.00 95.62 233 CYS A N 1
ATOM 1823 C CA . CYS A 1 233 ? -11.300 -0.031 14.049 1.00 95.62 233 CYS A CA 1
ATOM 1824 C C . CYS A 1 233 ? -11.457 -1.487 14.505 1.00 95.62 233 CYS A C 1
ATOM 1826 O O . CYS A 1 233 ? -12.538 -1.892 14.929 1.00 95.62 233 CYS A O 1
ATOM 1828 N N . ALA A 1 234 ? -10.373 -2.264 14.478 1.00 95.44 234 ALA A N 1
ATOM 1829 C CA . ALA A 1 234 ? -10.372 -3.669 14.869 1.00 95.44 234 ALA A CA 1
ATOM 1830 C C . ALA A 1 234 ? -10.762 -3.877 16.342 1.00 95.44 234 ALA A C 1
ATOM 1832 O O . ALA A 1 234 ? -11.616 -4.710 16.649 1.00 95.44 234 ALA A O 1
ATOM 1833 N N . GLU A 1 235 ? -10.165 -3.111 17.256 1.00 94.94 235 GLU A N 1
ATOM 1834 C CA . GLU A 1 235 ? -10.417 -3.212 18.700 1.00 94.94 235 GLU A CA 1
ATOM 1835 C C . GLU A 1 235 ? -11.870 -2.892 19.061 1.00 94.94 235 GLU A C 1
ATOM 1837 O O . GLU A 1 235 ? -12.430 -3.485 19.982 1.00 94.94 235 GLU A O 1
ATOM 1842 N N . ARG A 1 236 ? -12.492 -1.978 18.311 1.00 94.25 236 ARG A N 1
ATOM 1843 C CA . ARG A 1 236 ? -13.881 -1.545 18.516 1.00 94.25 236 ARG A CA 1
ATOM 1844 C C . ARG A 1 236 ? -14.888 -2.272 17.632 1.00 94.25 236 ARG A C 1
ATOM 1846 O O . ARG A 1 236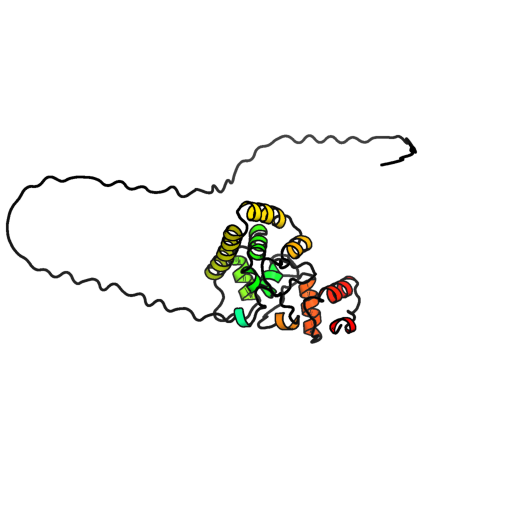 ? -16.078 -2.011 17.760 1.00 94.25 236 ARG A O 1
ATOM 1853 N N . GLN A 1 237 ? -14.427 -3.173 16.759 1.00 93.94 237 GLN A N 1
ATOM 1854 C CA . GLN A 1 237 ? -15.252 -3.811 15.726 1.00 93.94 237 GLN A CA 1
ATOM 1855 C C . GLN A 1 237 ? -16.037 -2.775 14.899 1.00 93.94 237 GLN A C 1
ATOM 1857 O O . GLN A 1 237 ? -17.212 -2.959 14.585 1.00 93.94 237 GLN A O 1
ATOM 1862 N N . LEU A 1 238 ? -15.377 -1.659 14.580 1.00 92.19 238 LEU A N 1
ATOM 1863 C CA . LEU A 1 238 ? -15.955 -0.552 13.837 1.00 92.19 238 LEU A CA 1
ATOM 1864 C C . LEU A 1 238 ? -15.853 -0.832 12.335 1.00 92.19 238 LEU A C 1
ATOM 1866 O O . LEU A 1 238 ? -14.755 -0.860 11.781 1.00 92.19 238 LEU A O 1
ATOM 1870 N N . SER A 1 239 ? -17.008 -1.022 11.698 1.00 93.50 239 SER A N 1
ATOM 1871 C CA . SER A 1 239 ? -17.139 -1.030 10.239 1.00 93.50 239 SER A CA 1
ATOM 1872 C C . SER A 1 239 ? -16.917 0.393 9.731 1.00 93.50 239 SER A C 1
ATOM 1874 O O . SER A 1 239 ? -17.609 1.320 10.156 1.00 93.50 239 SER A O 1
ATOM 1876 N N . TRP A 1 240 ? -15.906 0.573 8.883 1.00 94.12 240 TRP A N 1
ATOM 1877 C CA . TRP A 1 240 ? -15.513 1.885 8.372 1.00 94.12 240 TRP A CA 1
ATOM 1878 C C . TRP A 1 240 ? -15.028 1.763 6.930 1.00 94.12 240 TRP A C 1
ATOM 1880 O O . TRP A 1 240 ? -14.195 0.894 6.657 1.00 94.12 240 TRP A O 1
ATOM 1890 N N . PRO A 1 241 ? -15.491 2.618 6.003 1.00 95.94 241 PRO A N 1
ATOM 1891 C CA . PRO A 1 241 ? -14.991 2.604 4.636 1.00 95.94 241 PRO A CA 1
ATOM 1892 C C . PRO A 1 241 ? -13.547 3.111 4.584 1.00 95.94 241 PRO A C 1
ATOM 1894 O O . PRO A 1 241 ? -13.180 4.099 5.233 1.00 95.94 241 PRO A O 1
ATOM 1897 N N . LEU A 1 242 ? -12.714 2.447 3.785 1.00 96.25 242 LEU A N 1
ATOM 1898 C CA . LEU A 1 242 ? -11.302 2.786 3.637 1.00 96.25 242 LEU A CA 1
ATOM 1899 C C . LEU A 1 242 ? -11.109 4.210 3.090 1.00 96.25 242 LEU A C 1
ATOM 1901 O O . LEU A 1 242 ? -10.185 4.908 3.515 1.00 96.25 242 LEU A O 1
ATOM 1905 N N . SER A 1 243 ? -12.006 4.672 2.217 1.00 95.38 243 SER A N 1
ATOM 1906 C CA . SER A 1 243 ? -12.040 6.052 1.708 1.00 95.38 243 SER A CA 1
ATOM 1907 C C . SER A 1 243 ? -12.088 7.123 2.810 1.00 95.38 243 SER A C 1
ATOM 1909 O O . SER A 1 243 ? -11.469 8.185 2.678 1.00 95.38 243 SER A O 1
ATOM 1911 N N . LYS A 1 244 ? -12.752 6.836 3.936 1.00 95.25 244 LYS A N 1
ATOM 1912 C CA . LYS A 1 244 ? -12.930 7.770 5.060 1.00 95.25 244 LYS A CA 1
ATOM 1913 C C . LYS A 1 244 ? -11.973 7.530 6.223 1.00 95.25 244 LYS A C 1
ATOM 1915 O O . LYS A 1 244 ? -12.123 8.153 7.267 1.00 95.25 244 LYS A O 1
ATOM 1920 N N . ILE A 1 245 ? -10.968 6.665 6.089 1.00 95.56 245 ILE A N 1
ATOM 1921 C CA . ILE A 1 245 ? -10.056 6.352 7.206 1.00 95.56 245 ILE A CA 1
ATOM 1922 C C . ILE A 1 245 ? -9.282 7.576 7.731 1.00 95.56 245 ILE A C 1
ATOM 1924 O O . ILE A 1 245 ? -8.821 7.594 8.870 1.00 95.56 245 ILE A O 1
ATOM 1928 N N . HIS A 1 246 ? -9.160 8.621 6.909 1.00 95.06 246 HIS A N 1
ATOM 1929 C CA . HIS A 1 246 ? -8.506 9.874 7.270 1.00 95.06 246 HIS A CA 1
ATOM 1930 C C . HIS A 1 246 ? -9.211 10.624 8.411 1.00 95.06 246 HIS A C 1
ATOM 1932 O O . HIS A 1 246 ? -8.537 11.307 9.177 1.00 95.06 246 HIS A O 1
ATOM 1938 N N . THR A 1 247 ? -10.528 10.474 8.582 1.00 95.00 247 THR A N 1
ATOM 1939 C CA . THR A 1 247 ? -11.260 11.135 9.678 1.00 95.00 247 THR A CA 1
ATOM 1940 C C . THR A 1 247 ? -10.859 10.550 11.035 1.00 95.00 247 THR A C 1
ATOM 1942 O O . THR A 1 247 ? -10.605 11.286 11.990 1.00 95.00 247 THR A O 1
ATOM 1945 N N . ILE A 1 248 ? -10.663 9.227 11.089 1.00 95.06 248 ILE A N 1
ATOM 1946 C CA . ILE A 1 248 ? -10.093 8.528 12.248 1.00 95.06 248 ILE A CA 1
ATOM 1947 C C . ILE A 1 248 ? -8.653 8.987 12.482 1.00 95.06 248 ILE A C 1
ATOM 1949 O O . ILE A 1 248 ? -8.290 9.301 13.614 1.00 95.06 248 ILE A O 1
ATOM 1953 N N . ALA A 1 249 ? -7.839 9.070 11.427 1.00 94.69 249 ALA A N 1
ATOM 1954 C CA . ALA A 1 249 ? -6.448 9.502 11.547 1.00 94.69 249 ALA A CA 1
ATOM 1955 C C . ALA A 1 249 ? -6.317 10.902 12.159 1.00 94.69 249 ALA A C 1
ATOM 1957 O O . ALA A 1 249 ? -5.528 11.080 13.087 1.00 94.69 249 ALA A O 1
ATOM 1958 N N . LEU A 1 250 ? -7.121 11.860 11.689 1.00 94.81 250 LEU A N 1
ATOM 1959 C CA . LEU A 1 250 ? -7.144 13.226 12.214 1.00 94.81 250 LEU A CA 1
ATOM 1960 C C . LEU A 1 250 ? -7.529 13.250 13.697 1.00 94.81 250 LEU A C 1
ATOM 1962 O O . LEU A 1 250 ? -6.827 13.852 14.508 1.00 94.81 250 LEU A O 1
ATOM 1966 N N . ALA A 1 251 ? -8.594 12.539 14.077 1.00 94.06 251 ALA A N 1
ATOM 1967 C CA . ALA A 1 251 ? -9.012 12.466 15.474 1.00 94.06 251 ALA A CA 1
ATOM 1968 C C . ALA A 1 251 ? -7.918 11.865 16.376 1.00 94.06 251 ALA A C 1
ATOM 1970 O O . ALA A 1 251 ? -7.608 12.433 17.425 1.00 94.06 251 ALA A O 1
ATOM 1971 N N . LEU A 1 252 ? -7.271 10.776 15.941 1.00 92.94 252 LEU A N 1
ATOM 1972 C CA . LEU A 1 252 ? -6.185 10.139 16.692 1.00 92.94 252 LEU A CA 1
ATOM 1973 C C . LEU A 1 252 ? -4.951 11.041 16.830 1.00 92.94 252 LEU A C 1
ATOM 1975 O O . LEU A 1 252 ? -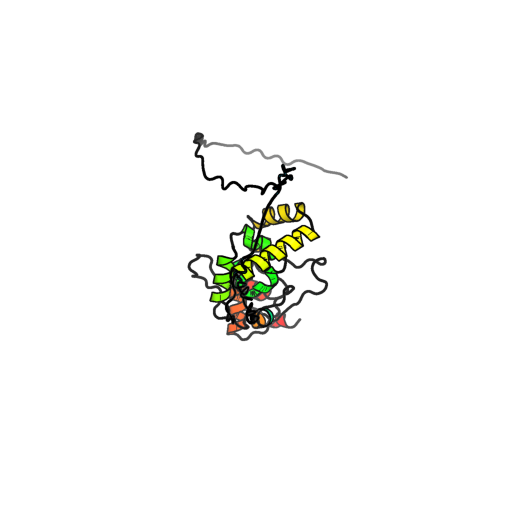4.340 11.072 17.898 1.00 92.94 252 LEU A O 1
ATOM 1979 N N . GLN A 1 253 ? -4.587 11.786 15.783 1.00 91.88 253 GLN A N 1
ATOM 1980 C CA . GLN A 1 253 ? -3.463 12.729 15.823 1.00 91.88 253 GLN A CA 1
ATOM 1981 C C . GLN A 1 253 ? -3.715 13.901 16.777 1.00 91.88 253 GLN A C 1
ATOM 1983 O O . GLN A 1 253 ? -2.785 14.381 17.423 1.00 91.88 253 GLN A O 1
ATOM 1988 N N . GLU A 1 254 ? -4.967 14.332 16.907 1.00 92.56 254 GLU A N 1
ATOM 1989 C CA . GLU A 1 254 ? -5.372 15.398 17.826 1.00 92.56 254 GLU A CA 1
ATOM 1990 C C . GLU A 1 254 ? -5.650 14.903 19.258 1.00 92.56 254 GLU A C 1
ATOM 1992 O O . GLU A 1 254 ? -5.994 15.699 20.133 1.00 92.56 254 GLU A O 1
ATOM 1997 N N . GLY A 1 255 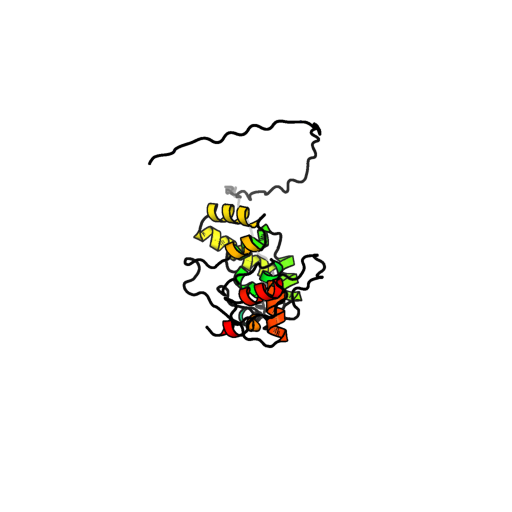? -5.515 13.597 19.518 1.00 90.12 255 GLY A N 1
ATOM 1998 C CA . GLY A 1 255 ? -5.816 13.001 20.822 1.00 90.12 255 GLY A CA 1
ATOM 1999 C C . GLY A 1 255 ? -7.309 13.012 21.171 1.00 90.12 255 GLY A C 1
ATOM 2000 O O . GLY A 1 255 ? -7.665 12.989 22.351 1.00 90.12 255 GLY A O 1
ATOM 2001 N N . ARG A 1 256 ? -8.182 13.072 20.159 1.00 90.88 256 ARG A N 1
ATOM 2002 C CA . ARG A 1 256 ? -9.643 13.035 20.292 1.00 90.88 256 ARG A CA 1
ATOM 2003 C C . ARG A 1 256 ? -10.185 11.658 19.918 1.00 90.88 256 ARG A C 1
ATOM 2005 O O . ARG A 1 256 ? -9.542 10.876 19.221 1.00 90.88 256 ARG A O 1
ATOM 2012 N N . GLU A 1 257 ? -11.396 11.364 20.376 1.00 86.38 257 GLU A N 1
ATOM 2013 C CA . GLU A 1 257 ? -12.127 10.191 19.904 1.00 86.38 257 GLU A CA 1
ATOM 2014 C C . GLU A 1 257 ? -12.744 10.491 18.521 1.00 86.38 257 GLU A C 1
ATOM 2016 O O . GLU A 1 257 ? -13.346 11.557 18.363 1.00 86.38 257 GLU A O 1
ATOM 2021 N N . PRO A 1 258 ? -12.566 9.612 17.514 1.00 85.75 258 PRO A N 1
ATOM 2022 C CA . PRO A 1 258 ? -13.206 9.750 16.208 1.00 85.75 258 PRO A CA 1
ATOM 2023 C C . PRO A 1 258 ? -14.726 9.870 16.311 1.00 85.75 258 PRO A C 1
ATOM 2025 O O . PRO A 1 258 ? -15.364 9.109 17.039 1.00 85.75 258 PRO A O 1
ATOM 2028 N N . ASP A 1 259 ? -15.311 10.795 15.549 1.00 80.81 259 ASP A N 1
ATOM 2029 C CA . ASP A 1 259 ? -16.763 10.898 15.440 1.00 80.81 259 ASP A CA 1
ATOM 2030 C C . ASP A 1 259 ? -17.291 9.796 14.514 1.00 80.81 259 ASP A C 1
ATOM 2032 O O . ASP A 1 259 ? -17.052 9.789 13.308 1.00 80.81 259 ASP A O 1
ATOM 2036 N N . ILE A 1 260 ? -17.995 8.829 15.101 1.00 74.75 260 ILE A N 1
ATOM 2037 C CA . ILE A 1 260 ? -18.485 7.634 14.407 1.00 74.75 260 ILE A CA 1
ATOM 2038 C C . ILE A 1 260 ? -19.691 7.962 13.504 1.00 74.75 260 ILE A C 1
ATOM 2040 O O . ILE A 1 260 ? -20.036 7.170 12.626 1.00 74.75 260 ILE A O 1
ATOM 2044 N N . ALA A 1 261 ? -20.322 9.132 13.666 1.00 65.50 261 ALA A N 1
ATOM 2045 C CA . ALA A 1 261 ? -21.470 9.529 12.851 1.00 65.50 261 ALA A CA 1
ATOM 2046 C C . ALA A 1 261 ? -21.118 9.695 11.358 1.00 65.50 261 ALA A C 1
ATOM 2048 O O . ALA A 1 261 ? -21.961 9.437 10.501 1.00 65.50 261 ALA A O 1
ATOM 2049 N N . GLU A 1 262 ? -19.867 10.035 11.036 1.00 60.53 262 GLU A N 1
ATOM 2050 C CA . GLU A 1 262 ? -19.411 10.285 9.660 1.00 60.53 262 GLU A CA 1
ATOM 2051 C C . GLU A 1 262 ? -19.289 9.013 8.792 1.00 60.53 262 GLU A C 1
ATOM 2053 O O . GLU A 1 262 ? -19.080 9.110 7.579 1.00 60.53 262 GLU A O 1
ATOM 2058 N N . ALA A 1 263 ? -19.430 7.810 9.367 1.00 57.47 263 ALA A N 1
ATOM 2059 C CA . ALA A 1 263 ? -19.289 6.547 8.632 1.00 57.47 263 ALA A CA 1
ATOM 2060 C C . ALA A 1 263 ? -20.363 6.360 7.550 1.00 57.47 263 ALA A C 1
ATOM 2062 O O . ALA A 1 263 ? -20.092 5.763 6.508 1.00 57.47 263 ALA A O 1
ATOM 2063 N N . HIS A 1 264 ? -21.576 6.858 7.809 1.00 50.09 264 HIS A N 1
ATOM 2064 C CA . HIS A 1 264 ? -22.801 6.446 7.116 1.00 50.09 264 HIS A CA 1
ATOM 2065 C C . HIS A 1 264 ? -23.360 7.445 6.090 1.00 50.09 264 HIS A C 1
ATOM 2067 O O . HIS A 1 264 ? -24.353 7.112 5.444 1.00 50.09 264 HIS A O 1
ATOM 2073 N N . ASP A 1 265 ? -22.735 8.614 5.926 1.00 45.25 265 ASP A N 1
ATOM 2074 C CA . ASP A 1 265 ? -23.100 9.612 4.899 1.00 45.25 265 ASP A CA 1
ATOM 2075 C C . ASP A 1 265 ? -22.484 9.331 3.518 1.00 45.25 265 ASP A C 1
ATOM 2077 O O . ASP A 1 265 ? -23.121 9.645 2.491 1.00 45.25 265 ASP A O 1
#

Sequence (265 aa):
MPPIEPLGNIHGTNPMAEASFDIDAAENESNSGVYVPRESFDVSSPPATPSMRKGKKSFMTSTPKEKKAYTMLNKRKTHNLTSTLPPVFTQVPAVPLTDKEIVVYFFNSLSRPIVSIRLYERGWGPARICDTLNDHRAIEPPYLRNTCSVKCVTAIRRGLDKWGAEWDTQLRDLLKDADDAVATDAMRIQEDECDEILDIDVLDLLKGLVKYPDEEDDDGIGAGIFTKCVRYCAERQLSWPLSKIHTIALALQEGREPDIAEAHD